Protein AF-A0A2D8BBE3-F1 (afdb_monomer_lite)

pLDDT: mean 73.75, std 26.6, range [26.69, 98.25]

Structure (mmCIF, N/CA/C/O backbone):
data_AF-A0A2D8BBE3-F1
#
_entry.id   AF-A0A2D8BBE3-F1
#
loop_
_atom_site.group_PDB
_atom_site.id
_atom_site.type_symbol
_atom_site.label_atom_id
_atom_site.label_alt_id
_atom_site.label_comp_id
_atom_site.label_asym_id
_atom_site.label_entity_id
_atom_site.label_seq_id
_atom_site.pdbx_PDB_ins_code
_atom_site.Cartn_x
_atom_site.Cartn_y
_atom_site.Cartn_z
_atom_site.occupancy
_atom_site.B_iso_or_equiv
_atom_site.auth_seq_id
_atom_site.auth_comp_id
_atom_site.auth_asym_id
_atom_site.auth_atom_id
_atom_site.pdbx_PDB_model_num
ATOM 1 N N . MET A 1 1 ? -58.164 -32.803 27.987 1.00 45.78 1 MET A N 1
ATOM 2 C CA . MET A 1 1 ? -57.291 -33.969 28.228 1.00 45.78 1 MET A CA 1
ATOM 3 C C . MET A 1 1 ? -55.860 -33.456 28.302 1.00 45.78 1 MET A C 1
ATOM 5 O O . MET A 1 1 ? -55.224 -33.278 27.277 1.00 45.78 1 MET A O 1
ATOM 9 N N . GLU A 1 2 ? -55.432 -33.091 29.510 1.00 41.88 2 GLU A N 1
ATOM 10 C CA . GLU A 1 2 ? -54.017 -33.016 29.936 1.00 41.88 2 GLU A CA 1
ATOM 11 C C . GLU A 1 2 ? -53.465 -34.449 30.164 1.00 41.88 2 GLU A C 1
ATOM 13 O O . GLU A 1 2 ? -54.299 -35.363 30.088 1.00 41.88 2 GLU A O 1
ATOM 18 N N . PRO A 1 3 ? -52.174 -34.716 30.522 1.00 60.91 3 PRO A N 1
ATOM 19 C CA . PRO A 1 3 ? -51.073 -33.818 30.973 1.00 60.91 3 PRO A CA 1
ATOM 20 C C . PRO A 1 3 ? -49.692 -34.066 30.289 1.00 60.91 3 PRO A C 1
ATOM 22 O O . PRO A 1 3 ? -49.513 -35.054 29.587 1.00 60.91 3 PRO A O 1
ATOM 25 N N . SER A 1 4 ? -48.740 -33.119 30.268 1.00 42.62 4 SER A N 1
ATOM 26 C CA . SER A 1 4 ? -47.704 -32.729 31.271 1.00 42.62 4 SER A CA 1
ATOM 27 C C . SER A 1 4 ? -46.523 -33.697 31.474 1.00 42.62 4 SER A C 1
ATOM 29 O O . SER A 1 4 ? -46.713 -34.843 31.852 1.00 42.62 4 SER A O 1
ATOM 31 N N . THR A 1 5 ? -45.291 -33.186 31.301 1.00 49.09 5 THR A N 1
ATOM 32 C CA . THR A 1 5 ? -44.088 -33.266 32.186 1.00 49.09 5 THR A CA 1
ATOM 33 C C . THR A 1 5 ? -42.927 -32.588 31.419 1.00 49.09 5 THR A C 1
ATOM 35 O O . THR A 1 5 ? -42.666 -32.939 30.280 1.00 49.09 5 THR A O 1
ATOM 38 N N . SER A 1 6 ? -42.305 -31.464 31.806 1.00 39.09 6 SER A N 1
ATOM 39 C CA . SER A 1 6 ? -41.619 -31.042 33.042 1.00 39.09 6 SER A CA 1
ATOM 40 C C . SER A 1 6 ? -40.512 -31.994 33.493 1.00 39.09 6 SER A C 1
ATOM 42 O O . SER A 1 6 ? -40.824 -33.072 33.981 1.00 39.09 6 SER A O 1
ATOM 44 N N . THR A 1 7 ? -39.241 -31.566 33.403 1.00 45.50 7 THR A N 1
ATOM 45 C CA . THR A 1 7 ? -38.226 -31.727 34.470 1.00 45.50 7 THR A CA 1
ATOM 46 C C . THR A 1 7 ? -37.026 -30.788 34.239 1.00 45.50 7 THR A C 1
ATOM 48 O O . THR A 1 7 ? -36.318 -30.871 33.240 1.00 45.50 7 THR A O 1
ATOM 51 N N . ARG A 1 8 ? -36.815 -29.897 35.217 1.00 41.25 8 ARG A N 1
ATOM 52 C CA . ARG A 1 8 ? -35.572 -29.183 35.572 1.00 41.25 8 ARG A CA 1
ATOM 53 C C . ARG A 1 8 ? -34.672 -30.107 36.407 1.00 41.25 8 ARG A C 1
ATOM 55 O O . ARG A 1 8 ? -35.210 -30.796 37.264 1.00 41.25 8 ARG A O 1
ATOM 62 N N . ALA A 1 9 ? -33.348 -29.975 36.299 1.00 36.56 9 ALA A N 1
ATOM 63 C CA . ALA A 1 9 ? -32.371 -30.108 37.404 1.00 36.56 9 ALA A CA 1
ATOM 64 C C . ALA A 1 9 ? -30.970 -29.750 36.857 1.00 36.56 9 ALA A C 1
ATOM 66 O O . ALA A 1 9 ? -30.555 -30.309 35.852 1.00 36.56 9 ALA A O 1
ATOM 67 N N . SER A 1 10 ? -30.307 -28.674 37.290 1.00 34.16 10 SER A N 1
ATOM 68 C CA . SER A 1 10 ? -29.585 -28.457 38.564 1.00 34.16 10 SER A CA 1
ATOM 69 C C . SER A 1 10 ? -28.088 -28.771 38.450 1.00 34.16 10 SER A C 1
ATOM 71 O O . SER A 1 10 ? -27.680 -29.907 38.240 1.00 34.16 10 SER A O 1
ATOM 73 N N . SER A 1 11 ? -27.277 -27.725 38.631 1.00 39.16 11 SER A N 1
ATOM 74 C CA . SER A 1 11 ? -25.830 -27.770 38.868 1.00 39.16 11 SER A CA 1
ATOM 75 C C . SER A 1 11 ? -25.461 -28.532 40.147 1.00 39.16 11 SER A C 1
ATOM 77 O O . SER A 1 11 ? -26.282 -28.643 41.060 1.00 39.16 11 SER A O 1
ATOM 79 N N . PRO A 1 12 ? -24.162 -28.831 40.308 1.00 50.66 12 PRO A N 1
ATOM 80 C CA . PRO A 1 12 ? -23.514 -28.499 41.571 1.00 50.66 12 PRO A CA 1
ATOM 81 C C . PRO A 1 12 ? -22.225 -27.682 41.392 1.00 50.66 12 PRO A C 1
ATOM 83 O O . PRO A 1 12 ? -21.380 -27.956 40.543 1.00 50.66 12 PRO A O 1
ATOM 86 N N . ARG A 1 13 ? -22.086 -26.672 42.260 1.00 40.47 13 ARG A N 1
ATOM 87 C CA . ARG A 1 13 ? -20.823 -26.034 42.650 1.00 40.47 13 ARG A CA 1
ATOM 88 C C . ARG A 1 13 ? -20.177 -26.865 43.758 1.00 40.47 13 ARG A C 1
ATOM 90 O O . ARG A 1 13 ? -20.844 -27.123 44.753 1.00 40.47 13 ARG A O 1
ATOM 97 N N . ILE A 1 14 ? -18.884 -27.148 43.643 1.00 40.28 14 ILE A N 1
ATOM 98 C CA . ILE A 1 14 ? -17.943 -27.477 44.733 1.00 40.28 14 ILE A CA 1
ATOM 99 C C . ILE A 1 14 ? -16.587 -26.943 44.213 1.00 40.28 14 ILE A C 1
ATOM 101 O O . ILE A 1 14 ? -16.236 -27.249 43.083 1.00 40.28 14 ILE A O 1
ATOM 105 N N . GLY A 1 15 ? -15.814 -26.041 44.824 1.00 33.91 15 GLY A N 1
ATOM 106 C CA . GLY A 1 15 ? -15.585 -25.739 46.233 1.00 33.91 15 GLY A CA 1
ATOM 107 C C . GLY A 1 15 ? -14.201 -26.277 46.633 1.00 33.91 15 GLY A C 1
ATOM 108 O O . GLY A 1 15 ? -14.061 -27.484 46.758 1.00 33.91 15 GLY A O 1
ATOM 109 N N . GLY A 1 16 ? -13.193 -25.413 46.842 1.00 30.97 16 GLY A N 1
ATOM 110 C CA . GLY A 1 16 ? -11.976 -25.789 47.591 1.00 30.97 16 GLY A CA 1
ATOM 111 C C . GLY A 1 16 ? -10.615 -25.340 47.033 1.00 30.97 16 GLY A C 1
ATOM 112 O O . GLY A 1 16 ? -9.938 -26.086 46.339 1.00 30.97 16 GLY A O 1
ATOM 113 N N . ARG A 1 17 ? -10.172 -24.141 47.431 1.00 36.34 17 ARG A N 1
ATOM 114 C CA . ARG A 1 17 ? -8.756 -23.810 47.747 1.00 36.34 17 ARG A CA 1
ATOM 115 C C . ARG A 1 17 ? -8.456 -24.346 49.176 1.00 36.34 17 ARG A C 1
ATOM 117 O O . ARG A 1 17 ? -9.451 -24.529 49.879 1.00 36.34 17 ARG A O 1
ATOM 124 N N . PRO A 1 18 ? -7.200 -24.516 49.685 1.00 46.41 18 PRO A N 1
ATOM 125 C CA . PRO A 1 18 ? -6.118 -23.516 49.583 1.00 46.41 18 PRO A CA 1
ATOM 126 C C . PRO A 1 18 ? -4.626 -23.982 49.672 1.00 46.41 18 PRO A C 1
ATOM 128 O O . PRO A 1 18 ? -4.309 -25.119 49.986 1.00 46.41 18 PRO A O 1
ATOM 131 N N . LEU A 1 19 ? -3.738 -22.993 49.449 1.00 36.50 19 LEU A N 1
ATOM 132 C CA . LEU A 1 19 ? -2.417 -22.702 50.061 1.00 36.50 19 LEU A CA 1
ATOM 133 C C . LEU A 1 19 ? -1.274 -23.745 50.091 1.00 36.50 19 LEU A C 1
ATOM 135 O O . LEU A 1 19 ? -1.335 -24.744 50.798 1.00 36.50 19 LEU A O 1
ATOM 139 N N . ARG A 1 20 ? -0.104 -23.326 49.573 1.00 32.78 20 ARG A N 1
ATOM 140 C CA . ARG A 1 20 ? 1.177 -23.467 50.295 1.00 32.78 20 ARG A CA 1
ATOM 141 C C . ARG A 1 20 ? 2.173 -22.349 49.951 1.00 32.78 20 ARG A C 1
ATOM 143 O O . ARG A 1 20 ? 2.481 -22.114 48.789 1.00 32.78 20 ARG A O 1
ATOM 150 N N . MET A 1 21 ? 2.634 -21.674 51.006 1.00 33.47 21 MET A N 1
ATOM 151 C CA . MET A 1 21 ? 3.839 -20.840 51.090 1.00 33.47 21 MET A CA 1
ATOM 152 C C . MET A 1 21 ? 5.084 -21.707 51.362 1.00 33.47 21 MET A C 1
ATOM 154 O O . MET A 1 21 ? 4.966 -22.787 51.940 1.00 33.47 21 MET A O 1
ATOM 158 N N . GLY A 1 22 ? 6.258 -21.148 51.056 1.00 30.19 22 GLY A N 1
ATOM 159 C CA . GLY A 1 22 ? 7.598 -21.521 51.546 1.00 30.19 22 GLY A CA 1
ATOM 160 C C . GLY A 1 22 ? 8.636 -21.052 50.514 1.00 30.19 22 GLY A C 1
ATOM 161 O O . GLY A 1 22 ? 8.606 -21.558 49.402 1.00 30.19 22 GLY A O 1
ATOM 162 N N . ALA A 1 23 ? 9.391 -19.955 50.657 1.00 31.62 23 ALA A N 1
ATOM 163 C CA . ALA A 1 23 ? 10.352 -19.518 51.686 1.00 31.62 23 ALA A CA 1
ATOM 164 C C . ALA A 1 23 ? 11.649 -20.358 51.740 1.00 31.62 23 ALA A C 1
ATOM 166 O O . ALA A 1 23 ? 11.587 -21.565 51.946 1.00 31.62 23 ALA A O 1
ATOM 167 N N . GLY A 1 24 ? 12.802 -19.674 51.633 1.00 27.00 24 GLY A N 1
ATOM 168 C CA . GLY A 1 24 ? 14.163 -20.170 51.921 1.00 27.00 24 GLY A CA 1
ATOM 169 C C . GLY A 1 24 ? 15.101 -20.091 50.704 1.00 27.00 24 GLY A C 1
ATOM 170 O O . GLY A 1 24 ? 14.914 -20.841 49.760 1.00 27.00 24 GLY A O 1
ATOM 171 N N . CYS A 1 25 ? 15.963 -19.078 50.555 1.00 26.94 25 CYS A N 1
ATOM 172 C CA . CYS A 1 25 ? 17.232 -18.785 51.258 1.00 26.94 25 CYS A CA 1
ATOM 173 C C . CYS A 1 25 ? 18.481 -19.459 50.643 1.00 26.94 25 CYS A C 1
ATOM 175 O O . CYS A 1 25 ? 18.645 -20.667 50.729 1.00 26.94 25 CYS A O 1
ATOM 177 N N . ALA A 1 26 ? 19.343 -18.595 50.085 1.00 31.45 26 ALA A N 1
ATOM 178 C CA . ALA A 1 26 ? 20.808 -18.486 50.202 1.00 31.45 26 ALA A CA 1
ATOM 179 C C . ALA A 1 26 ? 21.718 -19.733 50.252 1.00 31.45 26 ALA A C 1
ATOM 181 O O . ALA A 1 26 ? 21.593 -20.549 51.152 1.00 31.45 26 ALA A O 1
ATOM 182 N N . PHE A 1 27 ? 22.747 -19.732 49.389 1.00 29.08 27 PHE A N 1
ATOM 183 C CA . PHE A 1 27 ? 24.160 -20.137 49.597 1.00 29.08 27 PHE A CA 1
ATOM 184 C C . PHE A 1 27 ? 24.881 -19.890 48.244 1.00 29.08 27 PHE A C 1
ATOM 186 O O . PHE A 1 27 ? 24.293 -20.180 47.211 1.00 29.08 27 PHE A O 1
ATOM 193 N N . GLY A 1 28 ? 26.081 -19.330 48.071 1.00 27.66 28 GLY A N 1
ATOM 194 C CA . GLY A 1 28 ? 27.179 -18.961 48.958 1.00 27.66 28 GLY A CA 1
ATOM 195 C C . GLY A 1 28 ? 28.512 -19.352 48.288 1.00 27.66 28 GLY A C 1
ATOM 196 O O . GLY A 1 28 ? 28.738 -20.542 48.149 1.00 27.66 28 GLY A O 1
ATOM 197 N N . MET A 1 29 ? 29.352 -18.350 47.950 1.00 27.41 29 MET A N 1
ATOM 198 C CA . MET A 1 29 ? 30.844 -18.359 47.864 1.00 27.41 29 MET A CA 1
ATOM 199 C C . MET A 1 29 ? 31.497 -19.337 46.837 1.00 27.41 29 MET A C 1
ATOM 201 O O . MET A 1 29 ? 30.878 -20.303 46.433 1.00 27.41 29 MET A O 1
ATOM 205 N N . SER A 1 30 ? 32.724 -19.237 46.304 1.00 28.89 30 SER A N 1
ATOM 206 C CA . SER A 1 30 ? 33.928 -18.388 46.421 1.00 28.89 30 SER A CA 1
ATOM 207 C C . SER A 1 30 ? 34.989 -18.948 45.438 1.00 28.89 30 SER A C 1
ATOM 209 O O . SER A 1 30 ? 34.934 -20.135 45.127 1.00 28.89 30 SER A O 1
ATOM 211 N N . GLY A 1 31 ? 35.997 -18.144 45.057 1.00 28.09 31 GLY A N 1
ATOM 212 C CA . GLY A 1 31 ? 37.316 -18.604 44.562 1.00 28.09 31 GLY A CA 1
ATOM 213 C C . GLY A 1 31 ? 37.713 -18.015 43.195 1.00 28.09 31 GLY A C 1
ATOM 214 O O . GLY A 1 31 ? 37.166 -18.455 42.195 1.00 28.09 31 GLY A O 1
ATOM 215 N N . SER A 1 32 ? 38.474 -16.920 43.034 1.00 29.45 32 SER A N 1
ATOM 216 C CA . SER A 1 32 ? 39.877 -16.585 43.391 1.00 29.45 32 SER A CA 1
ATOM 217 C C . SER A 1 32 ? 40.952 -17.435 42.690 1.00 29.45 32 SER A C 1
ATOM 219 O O . SER A 1 32 ? 41.100 -18.608 43.023 1.00 29.45 32 SER A O 1
ATOM 221 N N . GLY A 1 33 ? 41.745 -16.809 41.805 1.00 27.66 33 GLY A N 1
ATOM 222 C CA . GLY A 1 33 ? 42.986 -17.366 41.246 1.00 27.66 33 GLY A CA 1
ATOM 223 C C . GLY A 1 33 ? 43.553 -16.606 40.030 1.00 27.66 33 GLY A C 1
ATOM 224 O O . GLY A 1 33 ? 43.427 -17.085 38.912 1.00 27.66 33 GLY A O 1
ATOM 225 N N . ASP A 1 34 ? 44.172 -15.446 40.265 1.00 32.50 34 ASP A N 1
ATOM 226 C CA . ASP A 1 34 ? 45.241 -14.824 39.440 1.00 32.50 34 ASP A CA 1
ATOM 227 C C . ASP A 1 34 ? 46.620 -15.386 39.902 1.00 32.50 34 ASP A C 1
ATOM 229 O O . ASP A 1 34 ? 46.637 -16.067 40.935 1.00 32.50 34 ASP A O 1
ATOM 233 N N . PRO A 1 35 ? 47.809 -14.994 39.375 1.00 57.16 35 PRO A N 1
ATOM 234 C CA . PRO A 1 35 ? 48.259 -14.590 38.024 1.00 57.16 35 PRO A CA 1
ATOM 235 C C . PRO A 1 35 ? 49.634 -15.231 37.630 1.00 57.16 35 PRO A C 1
ATOM 237 O O . PRO A 1 35 ? 50.265 -15.910 38.434 1.00 57.16 35 PRO A O 1
ATOM 240 N N . CYS A 1 36 ? 50.142 -14.974 36.414 1.00 26.69 36 CYS A N 1
ATOM 241 C CA . CYS A 1 36 ? 51.588 -14.886 36.082 1.00 26.69 36 CYS A CA 1
ATOM 242 C C . CYS A 1 36 ? 51.721 -14.338 34.642 1.00 26.69 36 CYS A C 1
ATOM 244 O O . CYS A 1 36 ? 51.165 -14.927 33.720 1.00 26.69 36 CYS A O 1
ATOM 246 N N . ASP A 1 37 ? 52.174 -13.092 34.444 1.00 29.27 37 ASP A N 1
ATOM 247 C CA . ASP A 1 37 ? 53.570 -12.696 34.132 1.00 29.27 37 ASP A CA 1
ATOM 248 C C . ASP A 1 37 ? 54.135 -13.395 32.873 1.00 29.27 37 ASP A C 1
ATOM 250 O O . ASP A 1 37 ? 54.063 -14.606 32.746 1.00 29.27 37 ASP A O 1
ATOM 254 N N . SER A 1 38 ? 54.786 -12.755 31.898 1.00 32.03 38 SER A N 1
ATOM 255 C CA . SER A 1 38 ? 55.484 -11.469 31.859 1.00 32.03 38 SER A CA 1
ATOM 256 C C . SER A 1 38 ? 56.026 -11.236 30.428 1.00 32.03 38 SER A C 1
ATOM 258 O O . SER A 1 38 ? 56.365 -12.201 29.755 1.00 32.03 38 SER A O 1
ATOM 260 N N . GLN A 1 39 ? 56.119 -9.954 30.026 1.00 29.66 39 GLN A N 1
ATOM 261 C CA . GLN A 1 39 ? 57.209 -9.301 29.252 1.00 29.66 39 GLN A CA 1
ATOM 262 C C . GLN A 1 39 ? 57.521 -9.828 27.814 1.00 29.66 39 GLN A C 1
ATOM 264 O O . GLN A 1 39 ? 57.547 -11.016 27.547 1.00 29.66 39 GLN A O 1
ATOM 269 N N . SER A 1 40 ? 57.736 -9.013 26.770 1.00 28.91 40 SER A N 1
ATOM 270 C CA . SER A 1 40 ? 58.629 -7.848 26.689 1.00 28.91 40 SER A CA 1
ATOM 271 C C . SER A 1 40 ? 58.325 -6.965 25.455 1.00 28.91 40 SER A C 1
ATOM 273 O O . SER A 1 40 ? 58.237 -7.449 24.329 1.00 28.91 40 SER A O 1
ATOM 275 N N . ARG A 1 41 ? 58.236 -5.646 25.675 1.00 33.34 41 ARG A N 1
ATOM 276 C CA . ARG A 1 41 ? 58.749 -4.563 24.790 1.00 33.34 41 ARG A CA 1
ATOM 277 C C . ARG A 1 41 ? 60.275 -4.427 25.051 1.00 33.34 41 ARG A C 1
ATOM 279 O O . ARG A 1 41 ? 60.697 -5.063 26.018 1.00 33.34 41 ARG A O 1
ATOM 286 N N . PRO A 1 42 ? 61.117 -3.621 24.352 1.00 47.03 42 PRO A N 1
ATOM 287 C CA . PRO A 1 42 ? 60.865 -2.289 23.755 1.00 47.03 42 PRO A CA 1
ATOM 288 C C . PRO A 1 42 ? 61.669 -2.075 22.431 1.00 47.03 42 PRO A C 1
ATOM 290 O O . PRO A 1 42 ? 62.044 -3.069 21.825 1.00 47.03 42 PRO A O 1
ATOM 293 N N . THR A 1 43 ? 61.915 -0.913 21.811 1.00 32.41 43 THR A N 1
ATOM 294 C CA . THR A 1 43 ? 62.126 0.490 22.235 1.00 32.41 43 THR A CA 1
ATOM 295 C C . THR A 1 43 ? 62.127 1.352 20.948 1.00 32.41 43 THR A C 1
ATOM 297 O O . THR A 1 43 ? 62.639 0.907 19.924 1.00 32.41 43 THR A O 1
ATOM 300 N N . ASP A 1 44 ? 61.460 2.514 20.949 1.00 31.84 44 ASP A N 1
ATOM 301 C CA . ASP A 1 44 ? 62.067 3.865 20.799 1.00 31.84 44 ASP A CA 1
ATOM 302 C C . ASP A 1 44 ? 62.016 4.410 19.350 1.00 31.84 44 ASP A C 1
ATOM 304 O O . ASP A 1 44 ? 62.113 3.652 18.399 1.00 31.84 44 ASP A O 1
ATOM 308 N N . ALA A 1 45 ? 61.841 5.703 19.059 1.00 33.34 45 ALA A N 1
ATOM 309 C CA . ALA A 1 45 ? 61.845 6.904 19.888 1.00 33.34 45 ALA A CA 1
ATOM 310 C C . ALA A 1 45 ? 61.352 8.128 19.072 1.00 33.34 45 ALA A C 1
ATOM 312 O O . ALA A 1 45 ? 61.586 8.192 17.870 1.00 33.34 45 ALA A O 1
ATOM 313 N N . GLN A 1 46 ? 60.843 9.135 19.807 1.00 32.91 46 GLN A N 1
ATOM 314 C CA . GLN A 1 46 ? 61.043 10.590 19.594 1.00 32.91 46 GLN A CA 1
ATOM 315 C C . GLN A 1 46 ? 60.246 11.307 18.466 1.00 32.91 46 GLN A C 1
ATOM 317 O O . GLN A 1 46 ? 60.086 10.783 17.379 1.00 32.91 46 GLN A O 1
ATOM 322 N N . SER A 1 47 ? 59.750 12.551 18.606 1.00 30.56 47 SER A N 1
ATOM 323 C CA . SER A 1 47 ? 59.856 13.565 19.672 1.00 30.56 47 SER A CA 1
ATOM 324 C C . SER A 1 47 ? 59.078 14.857 19.297 1.00 30.56 47 SER A C 1
ATOM 326 O O . SER A 1 47 ? 59.166 15.309 18.163 1.00 30.56 47 SER A O 1
ATOM 328 N N . LEU A 1 48 ? 58.371 15.417 20.296 1.00 32.84 48 LEU A N 1
ATOM 329 C CA . LEU A 1 48 ? 58.192 16.837 20.700 1.00 32.84 48 LEU A CA 1
ATOM 330 C C . LEU A 1 48 ? 57.630 17.936 19.761 1.00 32.84 48 LEU A C 1
ATOM 332 O O . LEU A 1 48 ? 58.233 18.282 18.754 1.00 32.84 48 LEU A O 1
ATOM 336 N N . ALA A 1 49 ? 56.578 18.633 20.241 1.00 29.05 49 ALA A N 1
ATOM 337 C CA . ALA A 1 49 ? 56.613 20.001 20.839 1.00 29.05 49 ALA A CA 1
ATOM 338 C C . ALA A 1 49 ? 55.167 20.566 20.997 1.00 29.05 49 ALA A C 1
ATOM 340 O O . ALA A 1 49 ? 54.442 20.669 20.016 1.00 29.05 49 ALA A O 1
ATOM 341 N N . SER A 1 50 ? 54.623 20.701 22.222 1.00 29.12 50 SER A N 1
ATOM 342 C CA . SER A 1 50 ? 54.539 21.911 23.096 1.00 29.12 50 SER A CA 1
ATOM 343 C C . SER A 1 50 ? 53.628 23.053 22.581 1.00 29.12 50 SER A C 1
ATOM 345 O O . SER A 1 50 ? 53.961 23.687 21.593 1.00 29.12 50 SER A O 1
ATOM 347 N N . SER A 1 51 ? 52.441 23.276 23.189 1.00 31.64 51 SER A N 1
ATOM 348 C CA . SER A 1 51 ? 52.128 24.280 24.261 1.00 31.64 51 SER A CA 1
ATOM 349 C C . SER A 1 51 ? 51.678 25.649 23.678 1.00 31.64 51 SER A C 1
ATOM 351 O O . SER A 1 51 ? 52.256 26.068 22.694 1.00 31.64 51 SER A O 1
ATOM 353 N N . VAL A 1 52 ? 50.718 26.467 24.159 1.00 31.20 52 VAL A N 1
ATOM 354 C CA . VAL A 1 52 ? 49.937 26.594 25.409 1.00 31.20 52 VAL A CA 1
ATOM 355 C C . VAL A 1 52 ? 48.921 27.776 25.255 1.00 31.20 52 VAL A C 1
ATOM 357 O O . VAL A 1 52 ? 49.237 28.754 24.589 1.00 31.20 52 VAL A O 1
ATOM 360 N N . LEU A 1 53 ? 47.760 27.679 25.934 1.00 29.75 53 LEU A N 1
ATOM 361 C CA . LEU A 1 53 ? 46.826 28.709 26.488 1.00 29.75 53 LEU A CA 1
ATOM 362 C C . LEU A 1 53 ? 45.958 29.687 25.644 1.00 29.75 53 LEU A C 1
ATOM 364 O O . LEU A 1 53 ? 46.461 30.539 24.926 1.00 29.75 53 LEU A O 1
ATOM 368 N N . LEU A 1 54 ? 44.645 29.650 25.971 1.00 32.19 54 LEU A N 1
ATOM 369 C CA . LEU A 1 54 ? 43.625 30.715 26.214 1.00 32.19 54 LEU A CA 1
ATOM 370 C C . LEU A 1 54 ? 42.281 30.263 25.595 1.00 32.19 54 LEU A C 1
ATOM 372 O O . LEU A 1 54 ? 42.191 30.021 24.403 1.00 32.19 54 LEU A O 1
ATOM 376 N N . GLY A 1 55 ? 41.210 29.991 26.344 1.00 28.28 55 GLY A N 1
ATOM 377 C CA . GLY A 1 55 ? 40.552 30.923 27.257 1.00 28.28 55 GLY A CA 1
ATOM 378 C C . GLY A 1 55 ? 39.490 31.723 26.492 1.00 28.28 55 GLY A C 1
ATOM 379 O O . GLY A 1 55 ? 39.754 32.850 26.098 1.00 28.28 55 GLY A O 1
ATOM 380 N N . GLY A 1 56 ? 38.306 31.143 26.254 1.00 29.52 56 GLY A N 1
ATOM 381 C CA . GLY A 1 56 ? 37.213 31.836 25.562 1.00 29.52 56 GLY A CA 1
ATOM 382 C C . GLY A 1 56 ? 35.942 30.999 25.417 1.00 29.52 56 GLY A C 1
ATOM 383 O O . GLY A 1 56 ? 35.727 30.356 24.394 1.00 29.52 56 GLY A O 1
ATOM 384 N N . MET A 1 57 ? 35.081 31.016 26.439 1.00 39.16 57 MET A N 1
ATOM 385 C CA . MET A 1 57 ? 33.681 30.597 26.312 1.00 39.16 57 MET A CA 1
ATOM 386 C C . MET A 1 57 ? 32.974 31.538 25.327 1.00 39.16 57 MET A C 1
ATOM 388 O O . MET A 1 57 ? 32.780 32.714 25.625 1.00 39.16 57 MET A O 1
ATOM 392 N N . ALA A 1 58 ? 32.573 31.019 24.166 1.00 36.00 58 ALA A N 1
ATOM 393 C CA . ALA A 1 58 ? 31.717 31.716 23.211 1.00 36.00 58 ALA A CA 1
ATOM 394 C C . ALA A 1 58 ? 30.335 31.033 23.158 1.00 36.00 58 ALA A C 1
ATOM 396 O O . ALA A 1 58 ? 30.261 29.804 23.078 1.00 36.00 58 ALA A O 1
ATOM 397 N N . PRO A 1 59 ? 29.224 31.788 23.217 1.00 37.53 59 PRO A N 1
ATOM 398 C CA . PRO A 1 59 ? 27.887 31.218 23.301 1.00 37.53 59 PRO A CA 1
ATOM 399 C C . PRO A 1 59 ? 27.469 30.546 21.986 1.00 37.53 59 PRO A C 1
ATOM 401 O O . PRO A 1 59 ? 27.505 31.144 20.910 1.00 37.53 59 PRO A O 1
ATOM 404 N N . SER A 1 60 ? 26.998 29.303 22.109 1.00 36.81 60 SER A N 1
ATOM 405 C CA . SER A 1 60 ? 26.343 28.516 21.062 1.00 36.81 60 SER A CA 1
ATOM 406 C C . SER A 1 60 ? 25.102 29.245 20.521 1.00 36.81 60 SER A C 1
ATOM 408 O O . SER A 1 60 ? 23.988 29.074 21.021 1.00 36.81 60 SER A O 1
ATOM 410 N N . ARG A 1 61 ? 25.270 30.032 19.455 1.00 38.44 61 ARG A N 1
ATOM 411 C CA . ARG A 1 61 ? 24.160 30.545 18.642 1.00 38.44 61 ARG A CA 1
ATOM 412 C C . ARG A 1 61 ? 23.689 29.444 17.691 1.00 38.44 61 ARG A C 1
ATOM 414 O O . ARG A 1 61 ? 24.195 29.323 16.577 1.00 38.44 61 ARG A O 1
ATOM 421 N N . ARG A 1 62 ? 22.687 28.661 18.107 1.00 37.59 62 ARG A N 1
ATOM 422 C CA . ARG A 1 62 ? 21.878 27.870 17.166 1.00 37.59 62 ARG A CA 1
ATOM 423 C C . ARG A 1 62 ? 21.150 28.850 16.247 1.00 37.59 62 ARG A C 1
ATOM 425 O O . ARG A 1 62 ? 20.180 29.480 16.661 1.00 37.59 62 ARG A O 1
ATOM 432 N N . ARG A 1 63 ? 21.612 28.996 15.003 1.00 34.06 63 ARG A N 1
ATOM 433 C CA . ARG A 1 63 ? 20.786 29.582 13.943 1.00 34.06 63 ARG A CA 1
ATOM 434 C C . ARG A 1 63 ? 19.688 28.573 13.631 1.00 34.06 63 ARG A C 1
ATOM 436 O O . ARG A 1 63 ? 19.924 27.596 12.928 1.00 34.06 63 ARG A O 1
ATOM 443 N N . VAL A 1 64 ? 18.500 28.793 14.185 1.00 35.62 64 VAL A N 1
ATOM 444 C CA . VAL A 1 64 ? 17.280 28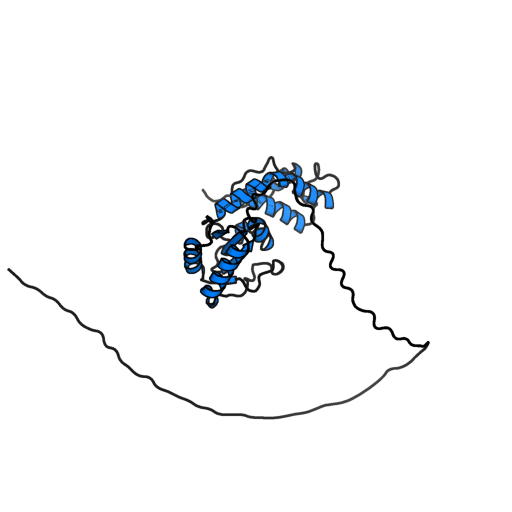.200 13.637 1.00 35.62 64 VAL A CA 1
ATOM 445 C C . VAL A 1 64 ? 17.088 28.861 12.280 1.00 35.62 64 VAL A C 1
ATOM 447 O O . VAL A 1 64 ? 16.751 30.040 12.200 1.00 35.62 64 VAL A O 1
ATOM 450 N N . ALA A 1 65 ? 17.373 28.128 11.207 1.00 28.61 65 ALA A N 1
ATOM 451 C CA . ALA A 1 65 ? 16.921 28.512 9.884 1.00 28.61 65 ALA A CA 1
ATOM 452 C C . ALA A 1 65 ? 15.393 28.367 9.875 1.00 28.61 65 ALA A C 1
ATOM 454 O O . ALA A 1 65 ? 14.857 27.298 9.591 1.00 28.61 65 ALA A O 1
ATOM 455 N N . VAL A 1 66 ? 14.689 29.435 10.254 1.00 33.66 66 VAL A N 1
ATOM 456 C CA . VAL A 1 66 ? 13.264 29.579 9.962 1.00 33.66 66 VAL A CA 1
ATOM 457 C C . VAL A 1 66 ? 13.174 29.705 8.449 1.00 33.66 66 VAL A C 1
ATOM 459 O O . VAL A 1 66 ? 13.498 30.743 7.873 1.00 33.66 66 VAL A O 1
ATOM 462 N N . ARG A 1 67 ? 12.814 28.606 7.787 1.00 30.81 67 ARG A N 1
ATOM 463 C CA . ARG A 1 67 ? 12.512 28.615 6.361 1.00 30.81 67 ARG A CA 1
ATOM 464 C C . ARG A 1 67 ? 11.192 29.364 6.206 1.00 30.81 67 ARG A C 1
ATOM 466 O O . ARG A 1 67 ? 10.129 28.812 6.466 1.00 30.81 67 ARG A O 1
ATOM 473 N N . MET A 1 68 ? 11.290 30.638 5.849 1.00 31.39 68 MET A N 1
ATOM 474 C CA . MET A 1 68 ? 10.154 31.480 5.496 1.00 31.39 68 MET A CA 1
ATOM 475 C C . MET A 1 68 ? 9.514 30.881 4.237 1.00 31.39 68 MET A C 1
ATOM 477 O O . MET A 1 68 ? 10.079 30.967 3.148 1.00 31.39 68 MET A O 1
ATOM 481 N N . GLN A 1 69 ? 8.401 30.164 4.402 1.00 37.00 69 GLN A N 1
ATOM 482 C CA . GLN A 1 69 ? 7.589 29.686 3.285 1.00 37.00 69 GLN A CA 1
ATOM 483 C C . GLN A 1 69 ? 6.770 30.867 2.765 1.00 37.00 69 GLN A C 1
ATOM 485 O O . GLN A 1 69 ? 6.038 31.500 3.523 1.00 37.00 69 GLN A O 1
ATOM 490 N N . ALA A 1 70 ? 6.930 31.185 1.482 1.00 34.34 70 ALA A N 1
ATOM 491 C CA . ALA A 1 70 ? 6.052 32.123 0.797 1.00 34.34 70 ALA A CA 1
ATOM 492 C C . ALA A 1 70 ? 4.641 31.507 0.678 1.00 34.34 70 ALA A C 1
ATOM 494 O O . ALA A 1 70 ? 4.545 30.310 0.393 1.00 34.34 70 ALA A O 1
ATOM 495 N N . PRO A 1 71 ? 3.560 32.280 0.889 1.00 37.78 71 PRO A N 1
ATOM 496 C CA . PRO A 1 71 ? 2.200 31.774 0.748 1.00 37.78 71 PRO A CA 1
ATOM 497 C C . PRO A 1 71 ? 1.868 31.487 -0.723 1.00 37.78 71 PRO A C 1
ATOM 499 O O . PRO A 1 71 ? 2.186 32.273 -1.617 1.00 37.78 71 PRO A O 1
ATOM 502 N N . CYS A 1 72 ? 1.238 30.338 -0.970 1.00 36.44 72 CYS A N 1
ATOM 503 C CA . CYS A 1 72 ? 0.722 29.952 -2.280 1.00 36.44 72 CYS A CA 1
ATOM 504 C C . CYS A 1 72 ? -0.522 30.796 -2.639 1.00 36.44 72 CYS A C 1
ATOM 506 O O . CYS A 1 72 ? -1.302 31.117 -1.746 1.00 36.44 72 CYS A O 1
ATOM 508 N N . PRO A 1 73 ? -0.749 31.136 -3.922 1.00 33.91 73 PRO A N 1
ATOM 509 C CA . PRO A 1 73 ? -1.790 32.080 -4.348 1.00 33.91 73 PRO A CA 1
ATOM 510 C C . PRO A 1 73 ? -3.177 31.444 -4.571 1.00 33.91 73 PRO A C 1
ATOM 512 O O . PRO A 1 73 ? -4.038 32.062 -5.194 1.00 33.91 73 PRO A O 1
ATOM 515 N N . PHE A 1 74 ? -3.407 30.215 -4.103 1.00 39.69 74 PHE A N 1
ATOM 516 C CA . PHE A 1 74 ? -4.690 29.527 -4.246 1.00 39.69 74 PHE A CA 1
ATOM 517 C C . PHE A 1 74 ? -5.438 29.625 -2.917 1.00 39.69 74 PHE A C 1
ATOM 519 O O . PHE A 1 74 ? -4.922 29.185 -1.893 1.00 39.69 74 PHE A O 1
ATOM 526 N N . GLY A 1 75 ? -6.586 30.304 -2.955 1.00 34.88 75 GLY A N 1
ATOM 527 C CA . GLY A 1 75 ? -7.341 30.768 -1.794 1.00 34.88 75 GLY A CA 1
ATOM 528 C C . GLY A 1 75 ? -7.741 29.690 -0.790 1.00 34.88 75 GLY A C 1
ATOM 529 O O . GLY A 1 75 ? -7.702 28.494 -1.067 1.00 34.88 75 GLY A O 1
ATOM 530 N N . ASP A 1 76 ? -8.119 30.179 0.388 1.00 42.22 76 ASP A N 1
ATOM 531 C CA . ASP A 1 76 ? -8.513 29.432 1.576 1.00 42.22 76 ASP A CA 1
ATOM 532 C C . ASP A 1 76 ? -9.612 28.393 1.303 1.00 42.22 76 ASP A C 1
ATOM 534 O O . ASP A 1 76 ? -10.801 28.668 1.420 1.00 42.22 76 ASP A O 1
ATOM 538 N N . ASP A 1 77 ? -9.192 27.169 1.008 1.00 40.72 77 ASP A N 1
ATOM 539 C CA . ASP A 1 77 ? -9.912 25.954 1.377 1.00 40.72 77 ASP A CA 1
ATOM 540 C C . ASP A 1 77 ? -8.863 25.008 1.974 1.00 40.72 77 ASP A C 1
ATOM 542 O O . ASP A 1 77 ? -8.377 24.065 1.346 1.00 40.72 77 ASP A O 1
ATOM 546 N N . VAL A 1 78 ? -8.402 25.337 3.188 1.00 43.91 78 VAL A N 1
ATOM 547 C CA . VAL A 1 78 ? -7.426 24.534 3.940 1.00 43.91 78 VAL A CA 1
ATOM 548 C C . VAL A 1 78 ? -8.118 23.258 4.421 1.00 43.91 78 VAL A C 1
ATOM 550 O O . VAL A 1 78 ? -8.364 23.066 5.611 1.00 43.91 78 VAL A O 1
ATOM 553 N N . ARG A 1 79 ? -8.435 22.347 3.497 1.00 47.25 79 ARG A N 1
ATOM 554 C CA . ARG A 1 79 ? -8.567 20.939 3.853 1.00 47.25 79 ARG A CA 1
ATOM 555 C C . ARG A 1 79 ? -7.178 20.504 4.288 1.00 47.25 79 ARG A C 1
ATOM 557 O O . ARG A 1 79 ? -6.264 20.391 3.471 1.00 47.25 79 ARG A O 1
ATOM 564 N N . MET A 1 80 ? -6.994 20.364 5.598 1.00 59.28 80 MET A N 1
ATOM 565 C CA . MET A 1 80 ? -5.802 19.738 6.157 1.00 59.28 80 MET A CA 1
ATOM 566 C C . MET A 1 80 ? -5.585 18.426 5.400 1.00 59.28 80 MET A C 1
ATOM 568 O O . MET A 1 80 ? -6.542 17.694 5.161 1.00 59.28 80 MET A O 1
ATOM 572 N N . ALA A 1 81 ? -4.357 18.177 4.937 1.00 80.38 81 ALA A N 1
ATOM 573 C CA . ALA A 1 81 ? -4.079 17.028 4.079 1.00 80.38 81 ALA A CA 1
ATOM 574 C C . ALA A 1 81 ? -4.652 15.747 4.704 1.00 80.38 81 ALA A C 1
ATOM 576 O O . ALA A 1 81 ? -4.353 15.459 5.866 1.00 80.38 81 ALA A O 1
ATOM 577 N N . THR A 1 82 ? -5.463 15.012 3.937 1.00 90.88 82 THR A N 1
ATOM 578 C CA . THR A 1 82 ? -6.074 13.750 4.361 1.00 90.88 82 THR A CA 1
ATOM 579 C C . THR A 1 82 ? -5.013 12.824 4.944 1.00 90.88 82 THR A C 1
ATOM 581 O O . THR A 1 82 ? -3.947 12.620 4.351 1.00 90.88 82 THR A O 1
ATOM 584 N N . VAL A 1 83 ? -5.295 12.264 6.118 1.00 96.56 83 VAL A N 1
ATOM 585 C CA . VAL A 1 83 ? -4.427 11.278 6.766 1.00 96.56 83 VAL A CA 1
ATOM 586 C C . VAL A 1 83 ? -5.213 9.993 6.945 1.00 96.56 83 VAL A C 1
ATOM 588 O O . VAL A 1 83 ? -6.409 10.011 7.203 1.00 96.56 83 VAL A O 1
ATOM 591 N N . TYR A 1 84 ? -4.525 8.871 6.800 1.00 97.69 84 TYR A N 1
ATOM 592 C CA . TYR A 1 84 ? -5.103 7.553 6.961 1.00 97.69 84 TYR A CA 1
ATOM 593 C C . TYR A 1 84 ? -4.495 6.869 8.174 1.00 97.69 84 TYR A C 1
ATOM 595 O O . TYR A 1 84 ? -3.271 6.861 8.330 1.00 97.69 84 TYR A O 1
ATOM 603 N N . VAL A 1 85 ? -5.330 6.231 8.988 1.00 97.62 85 VAL A N 1
ATOM 604 C CA . VAL A 1 85 ? -4.895 5.146 9.870 1.00 97.62 85 VAL A CA 1
ATOM 605 C C . VAL A 1 85 ? -4.974 3.855 9.066 1.00 97.62 85 VAL A C 1
ATOM 607 O O . VAL A 1 85 ? -6.042 3.484 8.585 1.00 97.62 85 VAL A O 1
ATOM 610 N N . TYR A 1 86 ? -3.838 3.190 8.879 1.00 97.25 86 TYR A N 1
ATOM 611 C CA . TYR A 1 86 ? -3.748 1.960 8.105 1.00 97.25 86 TYR A CA 1
ATOM 612 C C . TYR A 1 86 ? -3.601 0.742 9.003 1.00 97.25 86 TYR A C 1
ATOM 614 O O . TYR A 1 86 ? -2.869 0.755 10.000 1.00 97.25 86 TYR A O 1
ATOM 622 N N . ILE A 1 87 ? -4.260 -0.332 8.583 1.00 97.06 87 ILE A N 1
ATOM 623 C CA . ILE A 1 87 ? -4.132 -1.666 9.146 1.00 97.06 87 ILE A CA 1
ATOM 624 C C . ILE A 1 87 ? -3.813 -2.623 8.017 1.00 97.06 87 ILE A C 1
ATOM 626 O O . ILE A 1 87 ? -4.622 -2.820 7.112 1.00 97.06 87 ILE A O 1
ATOM 630 N N . LEU A 1 88 ? -2.629 -3.218 8.101 1.00 96.56 88 LEU A N 1
ATOM 631 C CA . LEU A 1 88 ? -2.089 -4.119 7.093 1.00 96.56 88 LEU A CA 1
ATOM 632 C C . LEU A 1 88 ? -1.842 -5.490 7.736 1.00 96.56 88 LEU A C 1
ATOM 634 O O . LEU A 1 88 ? -0.805 -5.678 8.383 1.00 96.56 88 LEU A O 1
ATOM 638 N N . PRO A 1 89 ? -2.802 -6.426 7.644 1.00 96.25 89 PRO A N 1
ATOM 639 C CA . PRO A 1 89 ? -2.598 -7.812 8.043 1.00 96.25 89 PRO A CA 1
ATOM 640 C C . PRO A 1 89 ? -1.558 -8.474 7.148 1.00 96.25 89 PRO A C 1
ATOM 642 O O . PRO A 1 89 ? -1.553 -8.245 5.943 1.00 96.25 89 PRO A O 1
ATOM 645 N N . VAL A 1 90 ? -0.683 -9.287 7.727 1.00 94.19 90 VAL A N 1
ATOM 646 C CA . VAL A 1 90 ? 0.286 -10.095 6.981 1.00 94.19 90 VAL A CA 1
ATOM 647 C C . VAL A 1 90 ? -0.450 -11.269 6.338 1.00 94.19 90 VAL A C 1
ATOM 649 O O . VAL A 1 90 ? -1.292 -11.902 6.978 1.00 94.19 90 VAL A O 1
ATOM 652 N N . HIS A 1 91 ? -0.160 -11.547 5.069 1.00 93.44 91 HIS A N 1
ATOM 653 C CA . HIS A 1 91 ? -0.826 -12.616 4.330 1.00 93.44 91 HIS A CA 1
ATOM 654 C C . HIS A 1 91 ? -0.564 -13.990 4.966 1.00 93.44 91 HIS A C 1
ATOM 656 O O . HIS A 1 91 ? 0.572 -14.333 5.286 1.00 93.44 91 HIS A O 1
ATOM 662 N N . GLY A 1 92 ? -1.624 -14.780 5.166 1.00 90.81 92 GLY A N 1
ATOM 663 C CA . GLY A 1 92 ? -1.539 -16.122 5.759 1.00 90.81 92 GLY A CA 1
ATOM 664 C C . GLY A 1 92 ? -1.163 -16.166 7.247 1.00 90.81 92 GLY A C 1
ATOM 665 O O . GLY A 1 92 ? -1.079 -17.249 7.824 1.00 90.81 92 GLY A O 1
ATOM 666 N N . GLU A 1 93 ? -0.972 -15.014 7.891 1.00 90.88 93 GLU A N 1
ATOM 667 C CA . GLU A 1 93 ? -0.562 -14.908 9.287 1.00 90.88 93 GLU A CA 1
ATOM 668 C C . GLU A 1 93 ? -1.597 -14.142 10.125 1.00 90.88 93 GLU A C 1
ATOM 670 O O . GLU A 1 93 ? -2.459 -13.413 9.634 1.00 90.88 93 GLU A O 1
ATOM 675 N N . ASP A 1 94 ? -1.498 -14.293 11.444 1.00 92.12 94 ASP A N 1
ATOM 676 C CA . ASP A 1 94 ? -2.326 -13.558 12.409 1.00 92.12 94 ASP A CA 1
ATOM 677 C C . ASP A 1 94 ? -1.669 -12.239 12.870 1.00 92.12 94 ASP A C 1
ATOM 679 O O . ASP A 1 94 ? -2.062 -11.638 13.871 1.00 92.12 94 ASP A O 1
ATOM 683 N N . TRP A 1 95 ? -0.627 -11.795 12.164 1.00 93.75 95 TRP A N 1
ATOM 684 C CA . TRP A 1 95 ? 0.055 -10.529 12.417 1.00 93.75 95 TRP A CA 1
ATOM 685 C C . TRP A 1 95 ? -0.576 -9.401 11.621 1.00 93.75 95 TRP A C 1
ATOM 687 O O . TRP A 1 95 ? -1.037 -9.586 10.500 1.00 93.75 95 TRP A O 1
ATOM 697 N N . LEU A 1 96 ? -0.538 -8.198 12.184 1.00 94.56 96 LEU A N 1
ATOM 698 C CA . LEU A 1 96 ? -0.884 -6.987 11.458 1.00 94.56 96 LEU A CA 1
ATOM 699 C C . LEU A 1 96 ? -0.028 -5.805 11.896 1.00 94.56 96 LEU A C 1
ATOM 701 O O . LEU A 1 96 ? 0.409 -5.715 13.050 1.00 94.56 96 LEU A O 1
ATOM 705 N N . LYS A 1 97 ? 0.183 -4.881 10.959 1.00 95.00 97 LYS A N 1
ATOM 706 C CA . LYS A 1 97 ? 0.776 -3.572 11.215 1.00 95.00 97 LYS A CA 1
ATOM 707 C C . LYS A 1 97 ? -0.333 -2.544 11.383 1.00 95.00 97 LYS A C 1
ATOM 709 O O . LYS A 1 97 ? -1.194 -2.424 10.518 1.00 95.00 97 LYS A O 1
ATOM 714 N N . LEU A 1 98 ? -0.258 -1.767 12.459 1.00 95.31 98 LEU A N 1
ATOM 715 C CA . LEU A 1 98 ? -1.070 -0.567 12.671 1.00 95.31 98 LEU A CA 1
ATOM 716 C C . LEU A 1 98 ? -0.187 0.676 12.520 1.00 95.31 98 LEU A C 1
ATOM 718 O O . LEU A 1 98 ? 0.949 0.677 12.993 1.00 95.31 98 LEU A O 1
ATOM 722 N N . GLY A 1 99 ? -0.679 1.737 11.893 1.00 94.69 99 GLY A N 1
ATOM 723 C CA . GLY A 1 99 ? 0.009 3.028 11.873 1.00 94.69 99 GLY A CA 1
ATOM 724 C C . GLY A 1 99 ? -0.802 4.107 11.172 1.00 94.69 99 GLY A C 1
ATOM 725 O O . GLY A 1 99 ? -1.973 3.904 10.870 1.00 94.69 99 GLY A O 1
ATOM 726 N N . MET A 1 100 ? -0.179 5.254 10.902 1.00 94.62 100 MET A N 1
ATOM 727 C CA . MET A 1 100 ? -0.803 6.341 10.142 1.00 94.62 100 MET A CA 1
ATOM 728 C C . MET A 1 100 ? 0.127 6.910 9.067 1.00 94.62 100 MET A C 1
ATOM 730 O O . MET A 1 100 ? 1.348 6.912 9.238 1.00 94.62 100 MET A O 1
ATOM 734 N N . SER A 1 101 ? -0.442 7.366 7.953 1.00 94.75 101 SER A N 1
ATOM 735 C CA . SER A 1 101 ? 0.277 7.984 6.831 1.00 94.75 101 SER A CA 1
ATOM 736 C C . SER A 1 101 ? -0.673 8.854 6.008 1.00 94.75 101 SER A C 1
ATOM 738 O O . SER A 1 101 ? -1.858 8.558 5.919 1.00 94.75 101 SER A O 1
ATOM 740 N N . ASN A 1 102 ? -0.161 9.903 5.370 1.00 94.75 102 ASN A N 1
ATOM 741 C CA . ASN A 1 102 ? -0.876 10.605 4.298 1.00 94.75 102 ASN A CA 1
ATOM 742 C C . ASN A 1 102 ? -0.782 9.863 2.950 1.00 94.75 102 ASN A C 1
ATOM 744 O O . ASN A 1 102 ? -1.569 10.125 2.050 1.00 94.75 102 ASN A O 1
ATOM 748 N N . ASP A 1 103 ? 0.160 8.925 2.823 1.00 94.56 103 ASP A N 1
ATOM 749 C CA . ASP A 1 103 ? 0.340 8.060 1.656 1.00 94.56 103 ASP A CA 1
ATOM 750 C C . ASP A 1 103 ? 0.497 6.592 2.111 1.00 94.56 103 ASP A C 1
ATOM 752 O O . ASP A 1 103 ? 1.614 6.127 2.386 1.00 94.56 103 ASP A O 1
ATOM 756 N N . PRO A 1 104 ? -0.621 5.861 2.298 1.00 96.12 104 PRO A N 1
ATOM 757 C CA . PRO A 1 104 ? -0.595 4.439 2.644 1.00 96.12 104 PRO A CA 1
ATOM 758 C C . PRO A 1 104 ? 0.105 3.553 1.610 1.00 96.12 104 PRO A C 1
ATOM 760 O O . PRO A 1 104 ? 0.763 2.590 1.999 1.00 96.12 104 PRO A O 1
ATOM 763 N N . LEU A 1 105 ? 0.009 3.879 0.316 1.00 95.81 105 LEU A N 1
ATOM 764 C CA . LEU A 1 105 ? 0.636 3.109 -0.762 1.00 95.81 105 LEU A CA 1
ATOM 765 C C . LEU A 1 105 ? 2.160 3.171 -0.662 1.00 95.81 105 LEU A C 1
ATOM 767 O O . LEU A 1 105 ? 2.827 2.135 -0.627 1.00 95.81 105 LEU A O 1
ATOM 771 N N . ARG A 1 106 ? 2.720 4.377 -0.538 1.00 93.00 106 ARG A N 1
ATOM 772 C CA . ARG A 1 106 ? 4.151 4.549 -0.279 1.00 93.00 106 ARG A CA 1
ATOM 773 C C . ARG A 1 106 ? 4.569 3.828 0.996 1.00 93.00 106 ARG A C 1
ATOM 775 O O . ARG A 1 106 ? 5.589 3.145 0.998 1.00 93.00 106 ARG A O 1
ATOM 782 N N . ARG A 1 107 ? 3.781 3.947 2.068 1.00 92.81 107 ARG A N 1
ATOM 783 C CA . ARG A 1 107 ? 4.127 3.324 3.348 1.00 92.81 107 ARG A CA 1
ATOM 784 C C . ARG A 1 107 ? 4.128 1.793 3.274 1.00 92.81 107 ARG A C 1
ATOM 786 O O . ARG A 1 107 ? 5.008 1.172 3.857 1.00 92.81 107 ARG A O 1
ATOM 793 N N . ALA A 1 108 ? 3.205 1.188 2.525 1.00 93.69 108 ALA A N 1
ATOM 794 C CA . ALA A 1 108 ? 3.198 -0.252 2.268 1.00 93.69 108 ALA A CA 1
ATOM 795 C C . ALA A 1 108 ? 4.463 -0.704 1.513 1.00 93.69 108 ALA A C 1
ATOM 797 O O . ALA A 1 108 ? 5.103 -1.671 1.927 1.00 93.69 108 ALA A O 1
ATOM 798 N N . ARG A 1 109 ? 4.876 0.048 0.482 1.00 91.94 109 ARG A N 1
ATOM 799 C CA . ARG A 1 109 ? 6.119 -0.203 -0.275 1.00 91.94 109 ARG A CA 1
ATOM 800 C C . ARG A 1 109 ? 7.384 -0.091 0.577 1.00 91.94 109 ARG A C 1
ATOM 802 O O . ARG A 1 109 ? 8.350 -0.805 0.335 1.00 91.94 109 ARG A O 1
ATOM 809 N N . GLU A 1 110 ? 7.386 0.794 1.574 1.00 89.31 110 GLU A N 1
ATOM 810 C CA . GLU A 1 110 ? 8.500 0.923 2.522 1.00 89.31 110 GLU A CA 1
ATOM 811 C C . GLU A 1 110 ? 8.651 -0.325 3.411 1.00 89.31 110 GLU A C 1
ATOM 813 O O . GLU A 1 110 ? 9.772 -0.649 3.793 1.00 89.31 110 GLU A O 1
ATOM 818 N N . PHE A 1 111 ? 7.564 -1.053 3.712 1.00 87.94 111 PHE A N 1
ATOM 819 C CA . PHE A 1 111 ? 7.637 -2.322 4.452 1.00 87.94 111 PHE A CA 1
ATOM 820 C C . PHE A 1 111 ? 8.111 -3.493 3.585 1.00 87.94 111 PHE A C 1
ATOM 822 O O . PHE A 1 111 ? 8.863 -4.345 4.060 1.00 87.94 111 PHE A O 1
ATOM 829 N N . SER A 1 112 ? 7.658 -3.554 2.332 1.00 89.88 112 SER A N 1
ATOM 830 C CA . SER A 1 112 ? 8.026 -4.596 1.373 1.00 89.88 112 SER A CA 1
ATOM 831 C C . SER A 1 112 ? 7.842 -4.093 -0.057 1.00 89.88 112 SER A C 1
ATOM 833 O O . SER A 1 112 ? 6.805 -3.514 -0.376 1.00 89.88 112 SER A O 1
ATOM 835 N N . SER A 1 113 ? 8.801 -4.365 -0.947 1.00 89.62 113 SER A N 1
ATOM 836 C CA . SER A 1 113 ? 8.633 -4.095 -2.382 1.00 89.62 113 SER A CA 1
ATOM 837 C C . SER A 1 113 ? 7.472 -4.903 -2.972 1.00 89.62 113 SER A C 1
ATOM 839 O O . SER A 1 113 ? 6.682 -4.368 -3.747 1.00 89.62 113 SER A O 1
ATOM 841 N N . ARG A 1 114 ? 7.287 -6.142 -2.496 1.00 93.56 114 ARG A N 1
ATOM 842 C CA . ARG A 1 114 ? 6.150 -7.023 -2.808 1.00 93.56 114 ARG A CA 1
ATOM 843 C C . ARG A 1 114 ? 5.023 -6.883 -1.783 1.00 93.56 114 ARG A C 1
ATOM 845 O O . ARG A 1 114 ? 4.517 -7.866 -1.248 1.00 93.56 114 ARG A O 1
ATOM 852 N N . TYR A 1 115 ? 4.646 -5.650 -1.440 1.00 94.56 115 TYR A N 1
ATOM 853 C CA . TYR A 1 115 ? 3.607 -5.381 -0.433 1.00 94.56 115 TYR A CA 1
ATOM 854 C C . TYR A 1 115 ? 2.256 -6.048 -0.750 1.00 94.56 115 TYR A C 1
ATOM 856 O O . TYR A 1 115 ? 1.523 -6.389 0.173 1.00 94.56 115 TY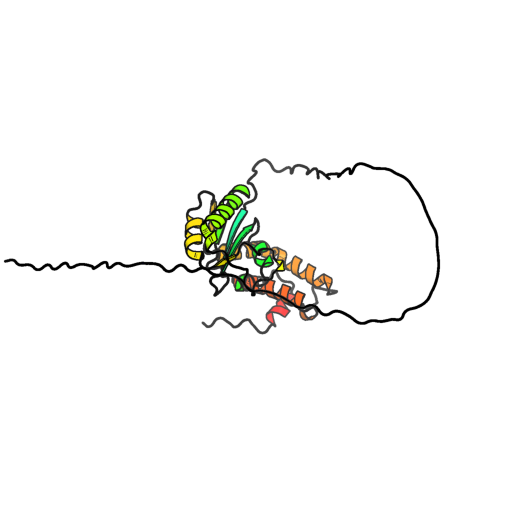R A O 1
ATOM 864 N N . TYR A 1 116 ? 1.948 -6.232 -2.037 1.00 95.06 116 TYR A N 1
ATOM 865 C CA . TYR A 1 116 ? 0.733 -6.875 -2.548 1.00 95.06 116 TYR A CA 1
ATOM 866 C C . TYR A 1 116 ? 0.693 -8.394 -2.308 1.00 95.06 116 TYR A C 1
ATOM 868 O O . TYR A 1 116 ? -0.378 -8.980 -2.396 1.00 95.06 116 TYR A O 1
ATOM 876 N N . GLU A 1 117 ? 1.831 -9.012 -1.978 1.00 94.38 117 GLU A N 1
ATOM 877 C CA . GLU A 1 117 ? 1.926 -10.404 -1.510 1.00 94.38 117 GLU A CA 1
ATOM 878 C C . GLU A 1 117 ? 2.151 -10.482 0.001 1.00 94.38 117 GLU A C 1
ATOM 880 O O . GLU A 1 117 ? 1.649 -11.381 0.667 1.00 94.38 117 GLU A O 1
ATOM 885 N N . ALA A 1 118 ? 2.921 -9.542 0.558 1.00 92.88 118 ALA A N 1
ATOM 886 C CA . ALA A 1 118 ? 3.257 -9.544 1.978 1.00 92.88 118 ALA A CA 1
ATOM 887 C C . ALA A 1 118 ? 2.038 -9.260 2.869 1.00 92.88 118 ALA A C 1
ATOM 889 O O . ALA A 1 118 ? 1.952 -9.780 3.983 1.00 92.88 118 ALA A O 1
ATOM 890 N N . PHE A 1 119 ? 1.108 -8.426 2.397 1.00 95.56 119 PHE A N 1
ATOM 891 C CA . PHE A 1 119 ? -0.089 -8.055 3.139 1.00 95.56 119 PHE A CA 1
ATOM 892 C C . PHE A 1 119 ? -1.357 -8.598 2.488 1.00 95.56 119 PHE A C 1
ATOM 894 O O . PHE A 1 119 ? -1.524 -8.566 1.273 1.00 95.56 119 PHE A O 1
ATOM 901 N N . ASP A 1 120 ? -2.292 -9.017 3.331 1.00 96.75 120 ASP A N 1
ATOM 902 C CA . ASP A 1 120 ? -3.643 -9.382 2.932 1.00 96.75 120 ASP A CA 1
ATOM 903 C C . ASP A 1 120 ? -4.467 -8.105 2.709 1.00 96.75 120 ASP A C 1
ATOM 905 O O . ASP A 1 120 ? -5.034 -7.523 3.641 1.00 96.75 120 ASP A O 1
ATOM 909 N N . LEU A 1 121 ? -4.487 -7.627 1.462 1.00 97.00 121 LEU A N 1
ATOM 910 C CA . LEU A 1 121 ? -5.184 -6.393 1.088 1.00 97.00 121 LEU A CA 1
ATOM 911 C C . LEU A 1 121 ? -6.714 -6.536 1.091 1.00 97.00 121 LEU A C 1
ATOM 913 O O . LEU A 1 121 ? -7.421 -5.528 1.189 1.00 97.00 121 LEU A O 1
ATOM 917 N N . ASP A 1 122 ? -7.219 -7.768 1.034 1.00 97.00 122 ASP A N 1
ATOM 918 C CA . ASP A 1 122 ? -8.642 -8.095 1.166 1.00 97.00 122 ASP A CA 1
ATOM 919 C C . ASP A 1 122 ? -9.102 -8.064 2.628 1.00 97.00 122 ASP A C 1
ATOM 921 O O . ASP A 1 122 ? -10.279 -7.870 2.932 1.00 97.00 122 ASP A O 1
ATOM 925 N N . ARG A 1 123 ? -8.164 -8.163 3.570 1.00 97.12 123 ARG A N 1
ATOM 926 C CA . ARG A 1 123 ? -8.412 -7.901 4.990 1.00 97.12 123 ARG A CA 1
ATOM 927 C C . ARG A 1 123 ? -7.919 -6.533 5.445 1.00 97.12 123 ARG A C 1
ATOM 929 O O . ARG A 1 123 ? -8.322 -6.087 6.521 1.00 97.12 123 ARG A O 1
ATOM 936 N N . ALA A 1 124 ? -7.092 -5.846 4.669 1.00 97.75 124 ALA A N 1
ATOM 937 C CA . ALA A 1 124 ? -6.585 -4.530 5.030 1.00 97.75 124 ALA A CA 1
ATOM 938 C C . ALA A 1 124 ? -7.706 -3.492 5.200 1.00 97.75 124 ALA A C 1
ATOM 940 O O . ALA A 1 124 ? -8.749 -3.548 4.543 1.00 97.75 124 ALA A O 1
ATOM 941 N N . VAL A 1 125 ? -7.463 -2.532 6.092 1.00 98.25 125 VAL A N 1
ATOM 942 C CA . VAL A 1 125 ? -8.379 -1.428 6.406 1.00 98.25 125 VAL A CA 1
ATOM 943 C C . VAL A 1 125 ? -7.610 -0.118 6.309 1.00 98.25 125 VAL A C 1
ATOM 945 O O . VAL A 1 125 ? -6.503 -0.010 6.842 1.00 98.25 125 VAL A O 1
ATOM 948 N N . LEU A 1 126 ? -8.208 0.890 5.679 1.00 98.25 126 LEU A N 1
ATOM 949 C CA . LEU A 1 126 ? -7.747 2.275 5.769 1.00 98.25 126 LEU A CA 1
ATOM 950 C C . LEU A 1 126 ? -8.877 3.137 6.320 1.00 98.25 126 LEU A C 1
ATOM 952 O O . LEU A 1 126 ? -9.960 3.174 5.742 1.00 98.25 126 LEU A O 1
ATOM 956 N N . VAL A 1 127 ? -8.623 3.834 7.422 1.00 98.06 127 VAL A N 1
ATOM 957 C CA . VAL A 1 127 ? -9.552 4.816 7.988 1.00 98.06 127 VAL A CA 1
ATOM 958 C C . VAL A 1 127 ? -9.066 6.201 7.607 1.00 98.06 127 VAL A C 1
ATOM 960 O O . VAL A 1 127 ? -7.990 6.614 8.031 1.00 98.06 127 VAL A O 1
ATOM 963 N N . GLU A 1 128 ? -9.840 6.886 6.783 1.00 97.56 128 GLU A N 1
ATOM 964 C CA . GLU A 1 128 ? -9.592 8.251 6.338 1.00 97.56 128 GLU A CA 1
ATOM 965 C C . GLU A 1 128 ? -10.027 9.246 7.419 1.00 97.56 128 GLU A C 1
ATOM 967 O O . GLU A 1 128 ? -11.071 9.058 8.043 1.00 97.56 128 GLU A O 1
ATOM 972 N N . THR A 1 129 ? -9.227 10.285 7.664 1.00 96.56 129 THR A N 1
ATOM 973 C CA . THR A 1 129 ? -9.530 11.350 8.629 1.00 96.56 129 THR A CA 1
ATOM 974 C C . THR A 1 129 ? -9.224 12.729 8.041 1.00 96.56 129 THR A C 1
ATOM 976 O O . THR A 1 129 ? -8.339 12.877 7.190 1.00 96.56 129 THR A O 1
ATOM 979 N N . ASP A 1 130 ? -9.884 13.765 8.566 1.00 91.06 130 ASP A N 1
ATOM 980 C CA . ASP A 1 130 ? -9.750 15.169 8.127 1.00 91.06 130 ASP A CA 1
ATOM 981 C C . ASP A 1 130 ? -8.424 15.830 8.542 1.00 91.06 130 ASP A C 1
ATOM 983 O O . ASP A 1 130 ? -8.233 17.039 8.420 1.00 91.06 130 ASP A O 1
ATOM 987 N N . GLY A 1 131 ? -7.466 15.045 9.033 1.00 91.88 131 GLY A N 1
ATOM 988 C CA . GLY A 1 131 ? -6.136 15.533 9.342 1.00 91.88 131 GLY A CA 1
ATOM 989 C C . GLY A 1 131 ? -5.377 14.677 10.341 1.00 91.88 131 GLY A C 1
ATOM 990 O O . GLY A 1 131 ? -5.855 13.689 10.902 1.00 91.88 131 GLY A O 1
ATOM 991 N N . ARG A 1 132 ? -4.136 15.102 10.589 1.00 94.06 132 ARG A N 1
ATOM 992 C CA . ARG A 1 132 ? -3.174 14.361 11.412 1.00 94.06 132 ARG A CA 1
ATOM 993 C C . ARG A 1 132 ? -3.582 14.236 12.879 1.00 94.06 132 ARG A C 1
ATOM 995 O O . ARG A 1 132 ? -3.206 13.256 13.515 1.00 94.06 132 ARG A O 1
ATOM 1002 N N . ALA A 1 133 ? -4.281 15.228 13.431 1.00 93.69 133 ALA A N 1
ATOM 1003 C CA . ALA A 1 133 ? -4.702 15.204 14.831 1.00 93.69 133 ALA A CA 1
ATOM 1004 C C . ALA A 1 133 ? -5.703 14.069 15.089 1.00 93.69 133 ALA A C 1
ATOM 1006 O O . ALA A 1 133 ? -5.516 13.301 16.033 1.00 93.69 133 ALA A O 1
ATOM 1007 N N . ASP A 1 134 ? -6.682 13.923 14.199 1.00 95.06 134 ASP A N 1
ATOM 1008 C CA . ASP A 1 134 ? -7.715 12.891 14.265 1.00 95.06 134 ASP A CA 1
ATOM 1009 C C . ASP A 1 134 ? -7.135 11.498 14.020 1.00 95.06 134 ASP A C 1
ATOM 1011 O O . ASP A 1 134 ? -7.329 10.599 14.839 1.00 95.06 134 ASP A O 1
ATOM 1015 N N . ALA A 1 135 ? -6.297 11.340 12.988 1.00 95.88 135 ALA A N 1
ATOM 1016 C CA . ALA A 1 135 ? -5.583 10.085 12.746 1.00 95.88 135 ALA A CA 1
ATOM 1017 C C . ALA A 1 135 ? -4.725 9.666 13.950 1.00 95.88 135 ALA A C 1
ATOM 1019 O O . ALA A 1 135 ? -4.744 8.506 14.357 1.00 95.88 135 ALA A O 1
ATOM 1020 N N . ALA A 1 136 ? -3.995 10.605 14.562 1.00 94.69 136 ALA A N 1
ATOM 1021 C CA . ALA A 1 136 ? -3.180 10.323 15.742 1.00 94.69 136 ALA A CA 1
ATOM 1022 C C . ALA A 1 136 ? -4.032 10.020 16.986 1.00 94.69 136 ALA A C 1
ATOM 1024 O O . ALA A 1 136 ? -3.614 9.248 17.851 1.00 94.69 136 ALA A O 1
ATOM 1025 N N . ALA A 1 137 ? -5.214 10.630 17.117 1.00 94.94 137 ALA A N 1
ATOM 1026 C CA . ALA A 1 137 ? -6.142 10.323 18.197 1.00 94.94 137 ALA A CA 1
ATOM 1027 C C . ALA A 1 137 ? -6.668 8.888 18.072 1.00 94.94 137 ALA A C 1
ATOM 1029 O O . ALA A 1 137 ? -6.560 8.137 19.048 1.00 94.94 137 ALA A O 1
ATOM 1030 N N . LEU A 1 138 ? -7.118 8.507 16.874 1.00 95.69 138 LEU A N 1
ATOM 1031 C CA . LEU A 1 138 ? -7.590 7.165 16.547 1.00 95.69 138 LEU A CA 1
ATOM 1032 C C . LEU A 1 138 ? -6.485 6.111 16.705 1.00 95.69 138 LEU A C 1
ATOM 1034 O O . LEU A 1 138 ? -6.661 5.127 17.419 1.00 95.69 138 LEU A O 1
ATOM 1038 N N . GLU A 1 139 ? -5.309 6.326 16.111 1.00 95.56 139 GLU A N 1
ATOM 1039 C CA . GLU A 1 139 ? -4.171 5.400 16.206 1.00 95.56 139 GLU A CA 1
ATOM 1040 C C . GLU A 1 139 ? -3.756 5.167 17.666 1.00 95.56 139 GLU A C 1
ATOM 1042 O O . GLU A 1 139 ? -3.575 4.026 18.106 1.00 95.56 139 GLU A O 1
ATOM 1047 N N . ARG A 1 140 ? -3.694 6.234 18.469 1.00 94.12 140 ARG A N 1
ATOM 1048 C CA . ARG A 1 140 ? -3.407 6.144 19.904 1.00 94.12 140 ARG A CA 1
ATOM 1049 C C . ARG A 1 140 ? -4.502 5.411 20.675 1.00 94.12 140 ARG A C 1
ATOM 1051 O O . ARG A 1 140 ? -4.181 4.673 21.607 1.00 94.12 140 ARG A O 1
ATOM 1058 N N . GLU A 1 141 ? -5.770 5.625 20.343 1.00 94.44 141 GLU A N 1
ATOM 1059 C CA . GLU A 1 141 ? -6.889 4.905 20.951 1.00 94.44 141 GLU A CA 1
ATOM 1060 C C . GLU A 1 141 ? -6.805 3.404 20.673 1.00 94.44 141 GLU A C 1
ATOM 1062 O O . GLU A 1 141 ? -6.743 2.617 21.623 1.00 94.44 141 GLU A O 1
ATOM 1067 N N . LEU A 1 142 ? -6.665 3.016 19.404 1.00 94.31 142 LEU A N 1
ATOM 1068 C CA . LEU A 1 142 ? -6.495 1.623 18.990 1.00 94.31 142 LEU A CA 1
ATOM 1069 C C . LEU A 1 142 ? -5.302 0.974 19.705 1.00 94.31 142 LEU A C 1
ATOM 1071 O O . LEU A 1 142 ? -5.420 -0.112 20.274 1.00 94.31 142 LEU A O 1
ATOM 1075 N N . ARG A 1 143 ? -4.157 1.665 19.784 1.00 92.12 143 ARG A N 1
ATOM 1076 C CA . ARG A 1 143 ? -2.956 1.159 20.478 1.00 92.12 143 ARG A CA 1
ATOM 1077 C C . ARG A 1 143 ? -3.119 0.993 21.982 1.00 92.12 143 ARG A C 1
ATOM 1079 O O . ARG A 1 143 ? -2.397 0.178 22.570 1.00 92.12 143 ARG A O 1
ATOM 1086 N N . ARG A 1 144 ? -3.975 1.792 22.624 1.00 92.56 144 ARG A N 1
ATOM 1087 C CA . ARG A 1 144 ? -4.292 1.645 24.052 1.00 92.56 144 ARG A CA 1
ATOM 1088 C C . ARG A 1 144 ? -5.221 0.458 24.270 1.00 92.56 144 ARG A C 1
ATOM 1090 O O . ARG A 1 144 ? -4.910 -0.377 25.118 1.00 92.56 144 ARG A O 1
ATOM 1097 N N . ASN A 1 145 ? -6.287 0.361 23.480 1.00 92.00 145 ASN A N 1
ATOM 1098 C CA . ASN A 1 145 ? -7.312 -0.674 23.619 1.00 92.00 145 ASN A CA 1
ATOM 1099 C C . ASN A 1 145 ? -6.759 -2.066 23.274 1.00 92.00 145 ASN A C 1
ATOM 1101 O O . ASN A 1 145 ? -7.049 -3.042 23.958 1.00 92.00 145 ASN A O 1
ATOM 1105 N N . LEU A 1 146 ? -5.863 -2.148 22.287 1.00 91.75 146 LEU A N 1
ATOM 1106 C CA . LEU A 1 146 ? -5.287 -3.404 21.799 1.00 91.75 146 LEU A CA 1
ATOM 1107 C C . LEU A 1 146 ? -3.906 -3.709 22.394 1.00 91.75 146 LEU A C 1
ATOM 1109 O O . LEU A 1 146 ? -3.152 -4.518 21.855 1.00 91.75 146 LEU A O 1
ATOM 1113 N N . ARG A 1 147 ? -3.537 -3.086 23.522 1.00 91.75 147 ARG A N 1
ATOM 1114 C CA . ARG A 1 147 ? -2.206 -3.263 24.131 1.00 91.75 147 ARG A CA 1
ATOM 1115 C C . ARG A 1 147 ? -1.882 -4.727 24.443 1.00 91.75 147 ARG A C 1
ATOM 1117 O O . ARG A 1 147 ? -0.722 -5.114 24.334 1.00 91.75 147 ARG A O 1
ATOM 1124 N N . VAL A 1 148 ? -2.888 -5.521 24.815 1.00 92.50 148 VAL A N 1
ATOM 1125 C CA . VAL A 1 148 ? -2.739 -6.957 25.120 1.00 92.50 148 VAL A CA 1
ATOM 1126 C C . VAL A 1 148 ? -2.342 -7.794 23.901 1.00 92.50 148 VAL A C 1
ATOM 1128 O O . VAL A 1 148 ? -1.804 -8.880 24.070 1.00 92.50 148 VAL A O 1
ATOM 1131 N N . HIS A 1 149 ? -2.546 -7.270 22.691 1.00 93.94 149 HIS A N 1
ATOM 1132 C CA . HIS A 1 149 ? -2.213 -7.936 21.435 1.00 93.94 149 HIS A CA 1
ATOM 1133 C C . HIS A 1 149 ? -0.833 -7.563 20.888 1.00 93.94 149 HIS A C 1
ATOM 1135 O O . HIS A 1 149 ? -0.466 -8.034 19.814 1.00 93.94 149 HIS A O 1
ATOM 1141 N N . ARG A 1 150 ? -0.070 -6.695 21.569 1.00 92.31 150 ARG A N 1
ATOM 1142 C CA . ARG A 1 150 ? 1.254 -6.275 21.089 1.00 92.31 150 ARG A CA 1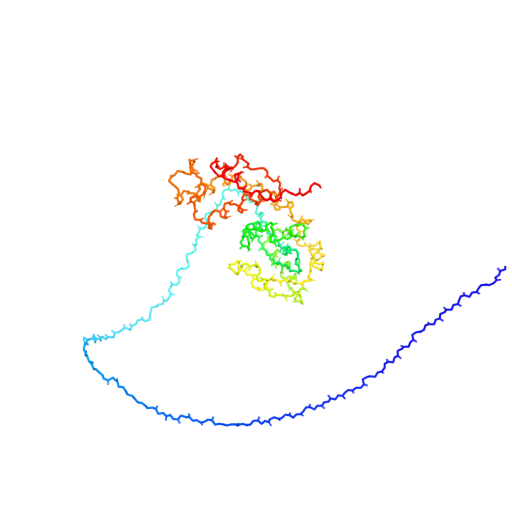
ATOM 1143 C C . ARG A 1 150 ? 2.174 -7.473 20.903 1.00 92.31 150 ARG A C 1
ATOM 1145 O O . ARG A 1 150 ? 2.357 -8.272 21.817 1.00 92.31 150 ARG A O 1
ATOM 1152 N N . ALA A 1 151 ? 2.784 -7.538 19.730 1.00 90.88 151 ALA A N 1
ATOM 1153 C CA . ALA A 1 151 ? 3.686 -8.599 19.325 1.00 90.88 151 ALA A CA 1
ATOM 1154 C C . ALA A 1 151 ? 4.999 -8.002 18.793 1.00 90.88 151 ALA A C 1
ATOM 1156 O O . ALA A 1 151 ? 5.022 -6.841 18.371 1.00 90.88 151 ALA A O 1
ATOM 1157 N N . PRO A 1 152 ? 6.105 -8.765 18.810 1.00 87.00 152 PRO A N 1
ATOM 1158 C CA . PRO A 1 152 ? 7.285 -8.396 18.044 1.00 87.00 152 PRO A CA 1
ATOM 1159 C C . PRO A 1 152 ? 6.977 -8.427 16.541 1.00 87.00 152 PRO A C 1
ATOM 1161 O O . PRO A 1 152 ? 6.058 -9.114 16.084 1.00 87.00 152 PRO A O 1
ATOM 1164 N N . MET A 1 153 ? 7.781 -7.688 15.781 1.00 84.00 153 MET A N 1
ATOM 1165 C CA . MET A 1 153 ? 7.749 -7.700 14.320 1.00 84.00 153 MET A CA 1
ATOM 1166 C C . MET A 1 153 ? 8.013 -9.115 13.775 1.00 84.00 153 MET A C 1
ATOM 1168 O O . MET A 1 153 ? 8.916 -9.783 14.288 1.00 84.00 153 MET A O 1
ATOM 1172 N N . PRO A 1 154 ? 7.271 -9.570 12.747 1.00 81.25 154 PRO A N 1
ATOM 1173 C CA . PRO A 1 154 ? 7.580 -10.813 12.045 1.00 81.25 154 PRO A CA 1
ATOM 1174 C C . PRO A 1 154 ? 8.991 -10.794 11.451 1.00 81.25 154 PRO A C 1
ATOM 1176 O O . PRO A 1 154 ? 9.438 -9.766 10.945 1.00 81.25 154 PRO A O 1
ATOM 1179 N N . LEU A 1 155 ? 9.671 -11.944 11.448 1.00 80.44 155 LEU A N 1
ATOM 1180 C CA . LEU A 1 155 ? 10.996 -12.087 10.823 1.00 80.44 155 LEU A CA 1
ATOM 1181 C C . LEU A 1 155 ? 10.957 -11.924 9.294 1.00 80.44 155 LEU A C 1
ATOM 1183 O O . LEU A 1 155 ? 11.987 -11.673 8.677 1.00 80.44 155 LEU A O 1
ATOM 1187 N N . THR A 1 156 ? 9.775 -12.070 8.694 1.00 72.88 156 THR A N 1
ATOM 1188 C CA . THR A 1 156 ? 9.514 -11.931 7.256 1.00 72.88 156 THR A CA 1
ATOM 1189 C C . THR A 1 156 ? 9.480 -10.474 6.786 1.00 72.88 156 THR A C 1
ATOM 1191 O O . THR A 1 156 ? 9.589 -10.222 5.588 1.00 72.88 156 THR A O 1
ATOM 1194 N N . ILE A 1 157 ? 9.370 -9.501 7.701 1.00 74.81 157 ILE A N 1
ATOM 1195 C CA . ILE A 1 157 ? 9.288 -8.073 7.370 1.00 74.81 157 ILE A CA 1
ATOM 1196 C C . ILE A 1 157 ? 10.637 -7.391 7.606 1.00 74.81 157 ILE A C 1
ATOM 1198 O O . ILE A 1 157 ? 11.273 -7.568 8.647 1.00 74.81 157 ILE A O 1
ATOM 1202 N N . ARG A 1 158 ? 11.072 -6.571 6.640 1.00 68.00 158 ARG A N 1
ATOM 1203 C CA . ARG A 1 158 ? 12.357 -5.863 6.709 1.00 68.00 158 ARG A CA 1
ATOM 1204 C C . ARG A 1 158 ? 12.386 -4.865 7.867 1.00 68.00 158 ARG A C 1
ATOM 1206 O O . ARG A 1 158 ? 11.477 -4.056 8.051 1.00 68.00 158 ARG A O 1
ATOM 1213 N N . SER A 1 159 ? 13.480 -4.896 8.625 1.00 58.25 159 SER A N 1
ATOM 1214 C CA . SER A 1 159 ? 13.698 -4.046 9.798 1.00 58.25 159 SER A CA 1
ATOM 1215 C C . SER A 1 159 ? 13.866 -2.564 9.453 1.00 58.25 159 SER A C 1
ATOM 1217 O O . SER A 1 159 ? 13.530 -1.709 10.275 1.00 58.25 159 SER A O 1
ATOM 1219 N N . GLU A 1 160 ? 14.374 -2.232 8.260 1.00 61.69 160 GLU A N 1
ATOM 1220 C CA . GLU A 1 160 ? 14.716 -0.846 7.907 1.00 61.69 160 GLU A CA 1
ATOM 1221 C C . GLU A 1 160 ? 13.494 0.077 7.746 1.00 61.69 160 GLU A C 1
ATOM 1223 O O . GLU A 1 160 ? 13.635 1.297 7.779 1.00 61.69 160 GLU A O 1
ATOM 1228 N N . ALA A 1 161 ? 12.283 -0.477 7.637 1.00 56.78 161 ALA A N 1
ATOM 1229 C CA . ALA A 1 161 ? 11.057 0.281 7.383 1.00 56.78 161 ALA A CA 1
ATOM 1230 C C . ALA A 1 161 ? 10.570 1.137 8.573 1.00 56.78 161 ALA A C 1
ATOM 1232 O O . ALA A 1 161 ? 9.644 1.943 8.424 1.00 56.78 161 ALA A O 1
ATOM 1233 N N . GLY A 1 162 ? 11.167 0.970 9.760 1.00 53.81 162 GLY A N 1
ATOM 1234 C CA . GLY A 1 162 ? 10.720 1.592 11.004 1.00 53.81 162 GLY A CA 1
ATOM 1235 C C . GLY A 1 162 ? 9.352 1.056 11.445 1.00 53.81 162 GLY A C 1
ATOM 1236 O O . GLY A 1 162 ? 8.350 1.174 10.744 1.00 53.81 162 GLY A O 1
ATOM 1237 N N . GLY A 1 163 ? 9.270 0.451 12.629 1.00 58.28 163 GLY A N 1
ATOM 1238 C CA . GLY A 1 163 ? 7.989 -0.108 13.082 1.00 58.28 163 GLY A CA 1
ATOM 1239 C C . GLY A 1 163 ? 8.054 -1.125 14.207 1.00 58.28 163 GLY A C 1
ATOM 1240 O O . GLY A 1 163 ? 7.108 -1.886 14.370 1.00 58.28 163 GLY A O 1
ATOM 1241 N N . HIS A 1 164 ? 9.131 -1.158 14.995 1.00 59.09 164 HIS A N 1
ATOM 1242 C CA . HIS A 1 164 ? 9.357 -2.216 15.986 1.00 59.09 164 HIS A CA 1
ATOM 1243 C C . HIS A 1 164 ? 8.270 -2.333 17.071 1.00 59.09 164 HIS A C 1
ATOM 1245 O O . HIS A 1 164 ? 8.201 -3.355 17.742 1.00 59.09 164 HIS A O 1
ATOM 1251 N N . THR A 1 165 ? 7.426 -1.312 17.271 1.00 63.34 165 THR A N 1
ATOM 1252 C CA . THR A 1 165 ? 6.525 -1.213 18.439 1.00 63.34 165 THR A CA 1
ATOM 1253 C C . THR A 1 165 ? 5.031 -1.220 18.105 1.00 63.34 165 THR A C 1
ATOM 1255 O O . THR A 1 165 ? 4.197 -0.946 18.973 1.00 63.34 165 THR A O 1
ATOM 1258 N N . GLU A 1 166 ? 4.677 -1.519 16.858 1.00 85.38 166 GLU A N 1
ATOM 1259 C CA . GLU A 1 166 ? 3.317 -1.334 16.330 1.00 85.38 166 GLU A CA 1
ATOM 1260 C C . GLU A 1 166 ? 2.825 -2.549 15.534 1.00 85.38 166 GLU A C 1
ATOM 1262 O O . GLU A 1 166 ? 2.064 -2.417 14.572 1.00 85.38 166 GLU A O 1
ATOM 1267 N N . TRP A 1 167 ? 3.277 -3.729 15.950 1.00 92.81 167 TRP A N 1
ATOM 1268 C CA . TRP A 1 167 ? 2.773 -5.012 15.482 1.00 92.81 167 TRP A CA 1
ATOM 1269 C C . TRP A 1 167 ? 1.806 -5.585 16.507 1.00 92.81 167 TRP A C 1
ATOM 1271 O O . TRP A 1 167 ? 2.053 -5.532 17.718 1.00 92.81 167 TRP A O 1
ATOM 1281 N N . LEU A 1 168 ? 0.692 -6.114 16.015 1.00 93.88 168 LEU A N 1
ATOM 1282 C CA . LEU A 1 168 ? -0.322 -6.776 16.822 1.00 93.88 168 LEU A CA 1
ATOM 1283 C C . LEU A 1 168 ? -0.528 -8.199 16.298 1.00 93.88 168 LEU A C 1
ATOM 1285 O O . LEU A 1 168 ? -0.399 -8.431 15.096 1.00 93.88 168 LEU A O 1
ATOM 1289 N N . ARG A 1 169 ? -0.873 -9.129 17.191 1.00 94.75 169 ARG A N 1
ATOM 1290 C CA . ARG A 1 169 ? -1.261 -10.503 16.850 1.00 94.75 169 ARG A CA 1
ATOM 1291 C C . ARG A 1 169 ? -2.633 -10.839 17.431 1.00 94.75 169 ARG A C 1
ATOM 1293 O O . ARG A 1 169 ? -2.900 -10.535 18.596 1.00 94.75 169 ARG A O 1
ATOM 1300 N N . GLY A 1 170 ? -3.515 -11.430 16.630 1.00 94.75 170 GLY A N 1
ATOM 1301 C CA . GLY A 1 170 ? -4.850 -11.853 17.075 1.00 94.75 170 GLY A CA 1
ATOM 1302 C C . GLY A 1 170 ? -5.811 -10.705 17.377 1.00 94.75 170 GLY A C 1
ATOM 1303 O O . GLY A 1 170 ? -6.812 -10.901 18.059 1.00 94.75 170 GLY A O 1
ATOM 1304 N N . ALA A 1 171 ? -5.499 -9.489 16.918 1.00 94.69 171 ALA A N 1
ATOM 1305 C CA . ALA A 1 171 ? -6.291 -8.287 17.185 1.00 94.69 171 ALA A CA 1
ATOM 1306 C C . ALA A 1 171 ? -7.324 -7.979 16.094 1.00 94.69 171 ALA A C 1
ATOM 1308 O O . ALA A 1 171 ? -8.102 -7.042 16.250 1.00 94.69 171 ALA A O 1
ATOM 1309 N N . TYR A 1 172 ? -7.303 -8.713 14.976 1.00 94.94 172 TYR A N 1
ATOM 1310 C CA . TYR A 1 172 ? -7.991 -8.306 13.751 1.00 94.94 172 TYR A CA 1
ATOM 1311 C C . TYR A 1 172 ? -9.499 -8.040 13.933 1.00 94.94 172 TYR A C 1
ATOM 1313 O O . TYR A 1 172 ? -9.928 -6.952 13.549 1.00 94.94 172 TYR A O 1
ATOM 1321 N N . PRO A 1 173 ? -10.301 -8.928 14.563 1.00 92.25 173 PRO A N 1
ATOM 1322 C CA . PRO A 1 173 ? -11.735 -8.676 14.734 1.00 92.25 173 PRO A CA 1
ATOM 1323 C C . PRO A 1 173 ? -12.019 -7.440 15.598 1.00 92.25 173 PRO A C 1
ATOM 1325 O O . PRO A 1 173 ? -12.734 -6.541 15.172 1.00 92.25 173 PRO A O 1
ATOM 1328 N N . ALA A 1 174 ? -11.377 -7.348 16.769 1.00 91.88 174 ALA A N 1
ATOM 1329 C CA . ALA A 1 174 ? -11.561 -6.230 17.697 1.00 91.88 174 ALA A CA 1
ATOM 1330 C C . ALA A 1 174 ? -11.127 -4.886 17.092 1.00 91.88 174 ALA A C 1
ATOM 1332 O O . ALA A 1 174 ? -11.696 -3.840 17.397 1.00 91.88 174 ALA A O 1
ATOM 1333 N N . LEU A 1 175 ? -10.103 -4.911 16.238 1.00 93.44 175 LEU A N 1
ATOM 1334 C CA . LEU A 1 175 ? -9.641 -3.732 15.530 1.00 93.44 175 LEU A CA 1
ATOM 1335 C C . LEU A 1 175 ? -10.658 -3.284 14.478 1.00 93.44 175 LEU A C 1
ATOM 1337 O O . LEU A 1 175 ? -10.921 -2.086 14.367 1.00 93.44 175 LEU A O 1
ATOM 1341 N N . LEU A 1 176 ? -11.186 -4.222 13.687 1.00 93.50 176 LEU A N 1
ATOM 1342 C CA . LEU A 1 176 ? -12.106 -3.921 12.592 1.00 93.50 176 LEU A CA 1
ATOM 1343 C C . LEU A 1 176 ? -13.375 -3.234 13.104 1.00 93.50 176 LEU A C 1
ATOM 1345 O O . LEU A 1 176 ? -13.788 -2.227 12.530 1.00 93.50 176 LEU A O 1
ATOM 1349 N N . ASP A 1 177 ? -13.933 -3.731 14.207 1.00 92.31 177 ASP A N 1
ATOM 1350 C CA . ASP A 1 177 ? -15.103 -3.130 14.853 1.00 92.31 177 ASP A CA 1
ATOM 1351 C C . ASP A 1 177 ? -14.793 -1.696 15.317 1.00 92.31 177 ASP A C 1
ATOM 1353 O O . ASP A 1 177 ? -15.488 -0.751 14.947 1.00 92.31 177 ASP A O 1
ATOM 1357 N N . ALA A 1 178 ? -13.663 -1.495 16.005 1.00 93.00 178 ALA A N 1
ATOM 1358 C CA . ALA A 1 178 ? -13.243 -0.171 16.469 1.00 93.00 178 ALA A CA 1
ATOM 1359 C C . ALA A 1 178 ? -12.979 0.836 15.330 1.00 93.00 178 ALA A C 1
ATOM 1361 O O . ALA A 1 178 ? -13.147 2.039 15.519 1.00 93.00 178 ALA A O 1
ATOM 1362 N N . CYS A 1 179 ? -12.556 0.371 14.150 1.00 93.56 179 CYS A N 1
ATOM 1363 C CA . CYS A 1 179 ? -12.358 1.239 12.988 1.00 93.56 179 CYS A CA 1
ATOM 1364 C C . CYS A 1 179 ? -13.681 1.674 12.355 1.00 93.56 179 CYS A C 1
ATOM 1366 O O . CYS A 1 179 ? -13.797 2.825 11.940 1.00 93.56 179 CYS A O 1
ATOM 1368 N N . ARG A 1 180 ? -14.665 0.770 12.279 1.00 91.44 180 ARG A N 1
ATOM 1369 C CA . ARG A 1 180 ? -15.994 1.058 11.716 1.00 91.44 180 ARG A CA 1
ATOM 1370 C C . ARG A 1 180 ? -16.773 2.056 12.565 1.00 91.44 180 ARG A C 1
ATOM 1372 O O . ARG A 1 180 ? -17.448 2.914 12.010 1.00 91.44 180 ARG A O 1
ATOM 1379 N N . ASP A 1 181 ? -16.612 1.976 13.882 1.00 90.44 181 ASP A N 1
ATOM 1380 C CA . ASP A 1 181 ? -17.328 2.822 14.841 1.00 90.44 181 ASP A CA 1
ATOM 1381 C C . ASP A 1 181 ? -16.575 4.120 15.187 1.00 90.44 181 ASP A C 1
ATOM 1383 O O . ASP A 1 181 ? -16.972 4.860 16.090 1.00 90.44 181 ASP A O 1
ATOM 1387 N N . SER A 1 182 ? -15.465 4.408 14.499 1.00 92.38 182 SER A N 1
ATOM 1388 C CA . SER A 1 182 ? -14.627 5.559 14.821 1.00 92.38 182 SER A CA 1
ATOM 1389 C C . SER A 1 182 ? -15.346 6.884 14.516 1.00 92.38 182 SER A C 1
ATOM 1391 O O . SER A 1 182 ? -15.651 7.159 13.356 1.00 92.38 182 SER A O 1
ATOM 1393 N N . PRO A 1 183 ? -15.539 7.775 15.510 1.00 92.25 183 PRO A N 1
ATOM 1394 C CA . PRO A 1 183 ? -16.197 9.066 15.294 1.00 92.25 183 PRO A CA 1
ATOM 1395 C C . PRO A 1 183 ? -15.322 10.071 14.529 1.00 92.25 183 PRO A C 1
ATOM 1397 O O . PRO A 1 183 ? -15.812 11.106 14.093 1.00 92.25 183 PRO A O 1
ATOM 1400 N N . THR A 1 184 ? -14.024 9.790 14.397 1.00 92.19 184 THR A N 1
ATOM 1401 C CA . THR A 1 184 ? -13.052 10.615 13.664 1.00 92.19 184 THR A CA 1
ATOM 1402 C C . THR A 1 184 ? -12.871 10.176 12.209 1.00 92.19 184 THR A C 1
ATOM 1404 O O . THR A 1 184 ? -12.085 10.785 11.485 1.00 92.19 184 THR A O 1
ATOM 1407 N N . ALA A 1 185 ? -13.533 9.091 11.794 1.00 94.31 185 ALA A N 1
ATOM 1408 C CA . ALA A 1 185 ? -13.449 8.574 10.437 1.00 94.31 185 ALA A CA 1
ATOM 1409 C C . ALA A 1 185 ? -14.334 9.388 9.487 1.00 94.31 185 ALA A C 1
ATOM 1411 O O . ALA A 1 185 ? -15.532 9.539 9.715 1.00 94.31 185 ALA A O 1
ATOM 1412 N N . THR A 1 186 ? -13.755 9.852 8.385 1.00 95.31 186 THR A N 1
ATOM 1413 C CA . THR A 1 186 ? -14.501 10.446 7.267 1.00 95.31 186 THR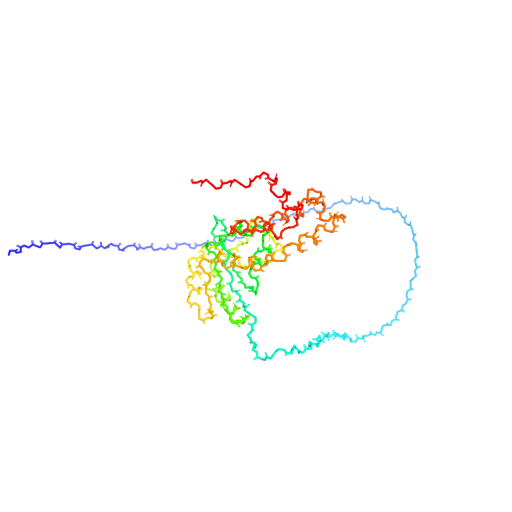 A CA 1
ATOM 1414 C C . THR A 1 186 ? -14.879 9.394 6.229 1.00 95.31 186 THR A C 1
ATOM 1416 O O . THR A 1 186 ? -15.927 9.493 5.594 1.00 95.31 186 THR A O 1
ATOM 1419 N N . ALA A 1 187 ? -14.061 8.348 6.100 1.00 95.88 187 ALA A N 1
ATOM 1420 C CA . ALA A 1 187 ? -14.356 7.145 5.334 1.00 95.88 187 ALA A CA 1
ATOM 1421 C C . ALA A 1 187 ? -13.603 5.937 5.908 1.00 95.88 187 ALA A C 1
ATOM 1423 O O . ALA A 1 187 ? -12.527 6.069 6.493 1.00 95.88 187 ALA A O 1
ATOM 1424 N N . VAL A 1 188 ? -14.148 4.738 5.698 1.00 96.94 188 VAL A N 1
ATOM 1425 C CA . VAL A 1 188 ? -13.478 3.472 6.022 1.00 96.94 188 VAL A CA 1
ATOM 1426 C C . VAL A 1 188 ? -13.419 2.620 4.761 1.00 96.94 188 VAL A C 1
ATOM 1428 O O . VAL A 1 188 ? -14.446 2.216 4.222 1.00 96.94 188 VAL A O 1
ATOM 1431 N N . HIS A 1 189 ? -12.206 2.329 4.299 1.00 97.50 189 HIS A N 1
ATOM 1432 C CA . HIS A 1 189 ? -11.937 1.495 3.132 1.00 97.50 189 HIS A CA 1
ATOM 1433 C C . HIS A 1 189 ? -11.628 0.069 3.605 1.00 97.50 189 HIS A C 1
ATOM 1435 O O . HIS A 1 189 ? -10.508 -0.221 4.029 1.00 97.50 189 HIS A O 1
ATOM 1441 N N . HIS A 1 190 ? -12.634 -0.810 3.576 1.00 96.44 190 HIS A N 1
ATOM 1442 C CA . HIS A 1 190 ? -12.529 -2.238 3.906 1.00 96.44 190 HIS A CA 1
ATOM 1443 C C . HIS A 1 190 ? -13.407 -3.055 2.939 1.00 96.44 190 HIS A C 1
ATOM 1445 O O . HIS A 1 190 ? -14.615 -2.816 2.904 1.00 96.44 190 HIS A O 1
ATOM 1451 N N . PRO A 1 191 ? -12.847 -3.995 2.155 1.00 96.88 191 PRO A N 1
ATOM 1452 C CA . PRO A 1 191 ? -11.414 -4.256 1.979 1.00 96.88 191 PRO A CA 1
ATOM 1453 C C . PRO A 1 191 ? -10.668 -3.054 1.377 1.00 96.88 191 PRO A C 1
ATOM 1455 O O . PRO A 1 191 ? -11.183 -2.359 0.500 1.00 96.88 191 PRO A O 1
ATOM 1458 N N . ALA A 1 192 ? -9.427 -2.814 1.807 1.00 97.62 192 ALA A N 1
ATOM 1459 C CA . ALA A 1 192 ? -8.620 -1.707 1.286 1.00 97.62 192 ALA A CA 1
ATOM 1460 C C . ALA A 1 192 ? -8.031 -1.978 -0.111 1.00 97.62 192 ALA A C 1
ATOM 1462 O O . ALA A 1 192 ? -7.506 -1.057 -0.738 1.00 97.62 192 ALA A O 1
ATOM 1463 N N . ARG A 1 193 ? -8.129 -3.208 -0.635 1.00 97.81 193 ARG A N 1
ATOM 1464 C CA . ARG A 1 193 ? -7.622 -3.593 -1.964 1.00 97.81 193 ARG A CA 1
ATOM 1465 C C . ARG A 1 193 ? -8.032 -2.628 -3.080 1.00 97.81 193 ARG A C 1
ATOM 1467 O O . ARG A 1 193 ? -7.181 -2.212 -3.861 1.00 97.81 193 ARG A O 1
ATOM 1474 N N . ALA A 1 194 ? -9.301 -2.217 -3.124 1.00 97.38 194 ALA A N 1
ATOM 1475 C CA . ALA A 1 194 ? -9.793 -1.274 -4.132 1.00 97.38 194 ALA A CA 1
ATOM 1476 C C . ALA A 1 194 ? -9.161 0.124 -3.995 1.00 97.38 194 ALA A C 1
ATOM 1478 O O . ALA A 1 194 ? -8.869 0.777 -4.998 1.00 97.38 194 ALA A O 1
ATOM 1479 N N . TRP A 1 195 ? -8.900 0.570 -2.761 1.00 97.69 195 TRP A N 1
ATOM 1480 C CA . TRP A 1 195 ? -8.186 1.822 -2.509 1.00 97.69 195 TRP A CA 1
ATOM 1481 C C . TRP A 1 195 ? -6.747 1.740 -3.031 1.00 97.69 195 TRP A C 1
ATOM 1483 O O . TRP A 1 195 ? -6.313 2.642 -3.747 1.00 97.69 195 TRP A O 1
ATOM 1493 N N . PHE A 1 196 ? -6.034 0.641 -2.751 1.00 98.00 196 PHE A N 1
ATOM 1494 C CA . PHE A 1 196 ? -4.665 0.437 -3.243 1.00 98.00 196 PHE A CA 1
ATOM 1495 C C . PHE A 1 196 ? -4.615 0.364 -4.770 1.00 98.00 196 PHE A C 1
ATOM 1497 O O . PHE A 1 196 ? -3.776 1.031 -5.371 1.00 98.00 196 PHE A O 1
ATOM 1504 N N . ALA A 1 197 ? -5.542 -0.362 -5.402 1.00 97.31 197 ALA A N 1
ATOM 1505 C CA . ALA A 1 197 ? -5.642 -0.437 -6.858 1.00 97.31 197 ALA A CA 1
ATOM 1506 C C . ALA A 1 197 ? -5.850 0.953 -7.484 1.00 97.31 197 ALA A C 1
ATOM 1508 O O . ALA A 1 197 ? -5.163 1.314 -8.439 1.00 97.31 197 ALA A O 1
ATOM 1509 N N . ARG A 1 198 ? -6.743 1.770 -6.909 1.00 97.38 198 ARG A N 1
ATOM 1510 C CA . ARG A 1 198 ? -6.971 3.148 -7.363 1.00 97.38 198 ARG A CA 1
ATOM 1511 C C . ARG A 1 198 ? -5.731 4.025 -7.184 1.00 97.38 198 ARG A C 1
ATOM 1513 O O . ARG A 1 198 ? -5.327 4.687 -8.135 1.00 97.38 198 ARG A O 1
ATOM 1520 N N . ALA A 1 199 ? -5.098 3.994 -6.012 1.00 95.44 199 ALA A N 1
ATOM 1521 C CA . ALA A 1 199 ? -3.875 4.756 -5.753 1.00 95.44 199 ALA A CA 1
ATOM 1522 C C . ALA A 1 199 ? -2.732 4.345 -6.705 1.00 95.44 199 ALA A C 1
ATOM 1524 O O . ALA A 1 199 ? -1.996 5.189 -7.215 1.00 95.44 199 ALA A O 1
ATOM 1525 N N . GLN A 1 200 ? -2.608 3.049 -6.999 1.00 94.56 200 GLN A N 1
ATOM 1526 C CA . GLN A 1 200 ? -1.628 2.508 -7.939 1.00 94.56 200 GLN A CA 1
ATOM 1527 C C . GLN A 1 200 ? -1.917 2.976 -9.377 1.00 94.56 200 GLN A C 1
ATOM 1529 O O . GLN A 1 200 ? -1.004 3.408 -10.085 1.00 94.56 200 GLN A O 1
ATOM 1534 N N . TRP A 1 201 ? -3.190 2.959 -9.786 1.00 95.12 201 TRP A N 1
ATOM 1535 C CA . TRP A 1 201 ? -3.651 3.460 -11.082 1.00 95.12 201 TRP A CA 1
ATOM 1536 C C . TRP A 1 201 ? -3.384 4.956 -11.267 1.00 95.12 201 TRP A C 1
ATOM 1538 O O . TRP A 1 201 ? -2.934 5.374 -12.335 1.00 95.12 201 TRP A O 1
ATOM 1548 N N . GLU A 1 202 ? -3.623 5.768 -10.240 1.00 94.56 202 GLU A N 1
ATOM 1549 C CA . GLU A 1 202 ? -3.350 7.211 -10.255 1.00 94.56 202 GLU A CA 1
ATOM 1550 C C . GLU A 1 202 ? -1.852 7.508 -10.460 1.00 94.56 202 GLU A C 1
ATOM 1552 O O . GLU A 1 202 ? -1.503 8.472 -11.138 1.00 94.56 202 GLU A O 1
ATOM 1557 N N . GLN A 1 203 ? -0.958 6.638 -9.972 1.00 91.81 203 GLN A N 1
ATOM 1558 C CA . GLN A 1 203 ? 0.495 6.773 -10.141 1.00 91.81 203 GLN A CA 1
ATOM 1559 C C . GLN A 1 203 ? 1.038 6.240 -11.480 1.00 91.81 203 GLN A C 1
ATOM 1561 O O . GLN A 1 203 ? 2.210 6.462 -11.779 1.00 91.81 203 GLN A O 1
ATOM 1566 N N . ARG A 1 204 ? 0.229 5.554 -12.304 1.00 93.56 204 ARG A N 1
ATOM 1567 C CA . ARG A 1 204 ? 0.707 4.847 -13.517 1.00 93.56 204 ARG A CA 1
ATOM 1568 C C . ARG A 1 204 ? 1.425 5.741 -14.528 1.00 93.56 204 ARG A C 1
ATOM 1570 O O . ARG A 1 204 ? 2.398 5.311 -15.126 1.00 93.56 204 ARG A O 1
ATOM 1577 N N . ALA A 1 205 ? 0.995 6.995 -14.666 1.00 91.19 205 ALA A N 1
ATOM 1578 C CA . ALA A 1 205 ? 1.587 7.937 -15.617 1.00 91.19 205 ALA A CA 1
ATOM 1579 C C . ALA A 1 205 ? 3.037 8.319 -15.260 1.00 91.19 205 ALA A C 1
ATOM 1581 O O . ALA A 1 205 ? 3.761 8.861 -16.089 1.00 91.19 205 ALA A O 1
ATOM 1582 N N . LEU A 1 206 ? 3.467 8.056 -14.021 1.00 91.62 206 LEU A N 1
ATOM 1583 C CA . LEU A 1 206 ? 4.835 8.303 -13.566 1.00 91.62 206 LEU A CA 1
ATOM 1584 C C . LEU A 1 206 ? 5.767 7.111 -13.830 1.00 91.62 206 LEU A C 1
ATOM 1586 O O . LEU A 1 206 ? 6.976 7.246 -13.647 1.00 91.62 206 LEU A O 1
ATOM 1590 N N . LEU A 1 207 ? 5.222 5.956 -14.227 1.00 91.75 207 LEU A N 1
ATOM 1591 C CA . LEU A 1 207 ? 5.951 4.693 -14.301 1.00 91.75 207 LEU A CA 1
ATOM 1592 C C . LEU A 1 207 ? 7.035 4.713 -15.382 1.00 91.75 207 LEU A C 1
ATOM 1594 O O . LEU A 1 207 ? 8.173 4.357 -15.083 1.00 91.75 207 LEU A O 1
ATOM 1598 N N . ASP A 1 208 ? 6.721 5.208 -16.582 1.00 93.06 208 ASP A N 1
ATOM 1599 C CA . ASP A 1 208 ? 7.689 5.356 -17.676 1.00 93.06 208 ASP A CA 1
ATOM 1600 C C . ASP A 1 208 ? 8.878 6.236 -17.258 1.00 93.06 208 ASP A C 1
ATOM 1602 O O . ASP A 1 208 ? 10.034 5.809 -17.300 1.00 93.06 208 ASP A O 1
ATOM 1606 N N . GLY A 1 209 ? 8.593 7.442 -16.757 1.00 92.94 209 GLY A N 1
ATOM 1607 C CA . GLY A 1 209 ? 9.624 8.386 -16.327 1.00 92.94 209 GLY A CA 1
ATOM 1608 C C . GLY A 1 209 ? 10.481 7.852 -15.176 1.00 92.94 209 GLY A C 1
ATOM 1609 O O . GLY A 1 209 ? 11.703 8.017 -15.188 1.00 92.94 209 GLY A O 1
ATOM 1610 N N . TRP A 1 210 ? 9.863 7.176 -14.204 1.00 93.94 210 TRP A N 1
ATOM 1611 C CA . TRP A 1 210 ? 10.576 6.532 -13.102 1.00 93.94 210 TRP A CA 1
ATOM 1612 C C . TRP A 1 210 ? 11.485 5.396 -13.589 1.00 93.94 210 TRP A C 1
ATOM 1614 O O . TRP A 1 210 ? 12.668 5.380 -13.243 1.00 93.94 210 TRP A O 1
ATOM 1624 N N . ALA A 1 211 ? 10.967 4.489 -14.422 1.00 93.19 211 ALA A N 1
ATOM 1625 C CA . ALA A 1 211 ? 11.721 3.350 -14.940 1.00 93.19 211 ALA A CA 1
ATOM 1626 C C . ALA A 1 211 ? 12.924 3.811 -15.774 1.00 93.19 211 ALA A C 1
ATOM 1628 O O . ALA A 1 211 ? 14.043 3.347 -15.558 1.00 93.19 211 ALA A O 1
ATOM 1629 N N . ARG A 1 212 ? 12.728 4.800 -16.656 1.00 92.94 212 ARG A N 1
ATOM 1630 C CA . ARG A 1 212 ? 13.814 5.424 -17.431 1.00 92.94 212 ARG A CA 1
ATOM 1631 C C . ARG A 1 212 ? 14.847 6.082 -16.538 1.00 92.94 212 ARG A C 1
ATOM 1633 O O . ARG A 1 212 ? 16.038 5.944 -16.792 1.00 92.94 212 ARG A O 1
ATOM 1640 N N . GLY A 1 213 ? 14.404 6.802 -15.509 1.00 92.50 213 GLY A N 1
ATOM 1641 C CA . GLY A 1 213 ? 15.296 7.439 -14.544 1.00 92.50 213 GLY A CA 1
ATOM 1642 C C . GLY A 1 213 ? 16.209 6.425 -13.857 1.00 92.50 213 GLY A C 1
ATOM 1643 O O . GLY A 1 213 ? 17.415 6.640 -13.795 1.00 92.50 213 GLY A O 1
ATOM 1644 N N . LEU A 1 214 ? 15.641 5.299 -13.424 1.00 90.88 214 LEU A N 1
ATOM 1645 C CA . LEU A 1 214 ? 16.376 4.202 -12.798 1.00 90.88 214 LEU A CA 1
ATOM 1646 C C . LEU A 1 214 ? 17.329 3.506 -13.787 1.00 90.88 214 LEU A C 1
ATOM 1648 O O . LEU A 1 214 ? 18.479 3.238 -13.450 1.00 90.88 214 LEU A O 1
ATOM 1652 N N . MET A 1 215 ? 16.892 3.256 -15.024 1.00 91.25 215 MET A N 1
ATOM 1653 C CA . MET A 1 215 ? 17.724 2.630 -16.061 1.00 91.25 215 MET A CA 1
ATOM 1654 C C . MET A 1 215 ? 18.911 3.509 -16.483 1.00 91.25 215 MET A C 1
ATOM 1656 O O . MET A 1 215 ? 20.012 2.992 -16.651 1.00 91.25 215 MET A O 1
ATOM 1660 N N . ARG A 1 216 ? 18.723 4.832 -16.605 1.00 91.31 216 ARG A N 1
ATOM 1661 C CA . ARG A 1 216 ? 19.772 5.794 -17.018 1.00 91.31 216 ARG A CA 1
ATOM 1662 C C . ARG A 1 216 ? 20.974 5.856 -16.083 1.00 91.31 216 ARG A C 1
ATOM 1664 O O . ARG A 1 216 ? 22.024 6.339 -16.488 1.00 91.31 216 ARG A O 1
ATOM 1671 N N . GLU A 1 217 ? 20.827 5.413 -14.840 1.00 87.12 217 GLU A N 1
ATOM 1672 C CA . GLU A 1 217 ? 21.947 5.362 -13.898 1.00 87.12 217 GLU A CA 1
ATOM 1673 C C . GLU A 1 217 ? 22.991 4.305 -14.308 1.00 87.12 217 GLU A C 1
ATOM 1675 O O . GLU A 1 217 ? 24.170 4.456 -13.996 1.00 87.12 217 GLU A O 1
ATOM 1680 N N . TYR A 1 218 ? 22.580 3.274 -15.057 1.00 88.56 218 TYR A N 1
ATOM 1681 C CA . TYR A 1 218 ? 23.425 2.126 -15.412 1.00 88.56 218 TYR A CA 1
ATOM 1682 C C . TYR A 1 218 ? 23.534 1.878 -16.921 1.00 88.56 218 TYR A C 1
ATOM 1684 O O . TYR A 1 218 ? 24.497 1.255 -17.363 1.00 88.56 218 TYR A O 1
ATOM 1692 N N . LEU A 1 219 ? 22.566 2.343 -17.713 1.00 87.62 219 LEU A N 1
ATOM 1693 C CA . LEU A 1 219 ? 22.472 2.093 -19.151 1.00 87.62 219 LEU A CA 1
ATOM 1694 C C . LEU A 1 219 ? 22.666 3.400 -19.928 1.00 87.62 219 LEU A C 1
ATOM 1696 O O . LEU A 1 219 ? 22.086 4.428 -19.579 1.00 87.62 219 LEU A O 1
ATOM 1700 N N . LEU A 1 220 ? 23.466 3.343 -20.999 1.00 83.25 220 LEU A N 1
ATOM 1701 C CA . LEU A 1 220 ? 23.753 4.496 -21.864 1.00 83.25 220 LEU A CA 1
ATOM 1702 C C . LEU A 1 220 ? 22.507 4.976 -22.616 1.00 83.25 220 LEU A C 1
ATOM 1704 O O . LEU A 1 220 ? 22.292 6.180 -22.731 1.00 83.25 220 LEU A O 1
ATOM 1708 N N . ASP A 1 221 ? 21.691 4.033 -23.091 1.00 85.00 221 ASP A N 1
ATOM 1709 C CA . ASP A 1 221 ? 20.438 4.317 -23.783 1.00 85.00 221 ASP A CA 1
ATOM 1710 C C . ASP A 1 221 ? 19.294 3.461 -23.206 1.00 85.00 221 ASP A C 1
ATOM 1712 O O . ASP A 1 221 ? 19.203 2.273 -23.513 1.00 85.00 221 ASP A O 1
ATOM 1716 N N . PRO A 1 222 ? 18.415 4.016 -22.354 1.00 79.62 222 PRO A N 1
ATOM 1717 C CA . PRO A 1 222 ? 17.303 3.272 -21.764 1.00 79.62 222 PRO A CA 1
ATOM 1718 C C . PRO A 1 222 ? 16.177 2.940 -22.760 1.00 79.62 222 PRO A C 1
ATOM 1720 O O . PRO A 1 222 ? 15.328 2.118 -22.424 1.00 79.62 222 PRO A O 1
ATOM 1723 N N . ASP A 1 223 ? 16.123 3.593 -23.926 1.00 80.38 223 ASP A N 1
ATOM 1724 C CA . ASP A 1 223 ? 15.121 3.324 -24.963 1.00 80.38 223 ASP A CA 1
ATOM 1725 C C . ASP A 1 223 ? 15.472 2.071 -25.769 1.00 80.38 223 ASP A C 1
ATOM 1727 O O . ASP A 1 223 ? 14.584 1.294 -26.122 1.00 80.38 223 ASP A O 1
ATOM 1731 N N . GLU A 1 224 ? 16.765 1.858 -26.013 1.00 81.38 224 GLU A N 1
ATOM 1732 C CA . GLU A 1 224 ? 17.271 0.719 -26.787 1.00 81.38 224 GLU A CA 1
ATOM 1733 C C . GLU A 1 224 ? 17.772 -0.444 -25.914 1.00 81.38 224 GLU A C 1
ATOM 1735 O O . GLU A 1 224 ? 17.949 -1.560 -26.404 1.00 81.38 224 GLU A O 1
ATOM 1740 N N . SER A 1 225 ? 17.988 -0.213 -24.615 1.00 84.69 225 SER A N 1
ATOM 1741 C CA . SER A 1 225 ? 18.511 -1.233 -23.700 1.00 84.69 225 SER A CA 1
ATOM 1742 C C . SER A 1 225 ? 17.414 -2.026 -22.994 1.00 84.69 225 SER A C 1
ATOM 1744 O O . SER A 1 225 ? 16.292 -1.565 -22.776 1.00 84.69 225 SER A O 1
ATOM 1746 N N . THR A 1 226 ? 17.779 -3.225 -22.544 1.00 86.56 226 THR A N 1
ATOM 1747 C CA . THR A 1 226 ? 16.910 -4.052 -21.701 1.00 86.56 226 THR A CA 1
ATOM 1748 C C . THR A 1 226 ? 17.351 -3.992 -20.236 1.00 86.56 226 THR A C 1
ATOM 1750 O O . THR A 1 226 ? 18.540 -3.832 -19.953 1.00 86.56 226 THR A O 1
ATOM 1753 N N . PRO A 1 227 ? 16.435 -4.193 -19.272 1.00 89.31 227 PRO A N 1
ATOM 1754 C CA . PRO A 1 227 ? 16.792 -4.341 -17.863 1.00 89.31 227 PRO A CA 1
ATOM 1755 C C . PRO A 1 227 ? 17.725 -5.523 -17.562 1.00 89.31 227 PRO A C 1
ATOM 1757 O O . PRO A 1 227 ? 18.219 -5.612 -16.442 1.00 89.31 227 PRO A O 1
ATOM 1760 N N . ALA A 1 228 ? 17.963 -6.446 -18.504 1.00 87.94 228 ALA A N 1
ATOM 1761 C CA . ALA A 1 228 ? 18.766 -7.647 -18.273 1.00 87.94 228 ALA A CA 1
ATOM 1762 C C . ALA A 1 228 ? 20.191 -7.330 -17.789 1.00 87.94 228 ALA A C 1
ATOM 1764 O O . ALA A 1 228 ? 20.708 -8.070 -16.947 1.00 87.94 228 ALA A O 1
ATOM 1765 N N . ASP A 1 229 ? 20.753 -6.212 -18.250 1.00 87.19 229 ASP A N 1
ATOM 1766 C CA . ASP A 1 229 ? 22.108 -5.749 -17.934 1.00 87.19 229 ASP A CA 1
ATOM 1767 C C . ASP A 1 229 ? 22.199 -4.952 -16.619 1.00 87.19 229 ASP A C 1
ATOM 1769 O O . ASP A 1 229 ? 23.289 -4.581 -16.182 1.00 87.19 229 ASP A O 1
ATOM 1773 N N . LEU A 1 230 ? 21.069 -4.693 -15.951 1.00 91.00 230 LEU A N 1
ATOM 1774 C CA . LEU A 1 230 ? 21.061 -4.006 -14.660 1.00 91.00 230 LEU A CA 1
ATOM 1775 C C . LEU A 1 230 ? 21.528 -4.925 -13.516 1.00 91.00 230 LEU A C 1
ATOM 1777 O O . LEU A 1 230 ? 21.305 -6.143 -13.547 1.00 91.00 230 LEU A O 1
ATOM 1781 N N . PRO A 1 231 ? 22.071 -4.348 -12.426 1.00 93.00 231 PRO A N 1
ATOM 1782 C CA . PRO A 1 231 ? 22.306 -5.085 -11.191 1.00 93.00 231 PRO A CA 1
ATOM 1783 C C . PRO A 1 231 ? 21.037 -5.782 -10.690 1.00 93.00 231 PRO A C 1
ATOM 1785 O O . PRO A 1 231 ? 19.938 -5.223 -10.735 1.00 93.00 231 PRO A O 1
ATOM 1788 N N . ALA A 1 232 ? 21.191 -6.991 -10.142 1.00 92.38 232 ALA A N 1
ATOM 1789 C CA . ALA A 1 232 ? 20.063 -7.818 -9.710 1.00 92.38 232 ALA A CA 1
ATOM 1790 C C . ALA A 1 232 ? 19.046 -7.102 -8.787 1.00 92.38 232 ALA A C 1
ATOM 1792 O O . ALA A 1 232 ? 17.851 -7.269 -9.032 1.00 92.38 232 ALA A O 1
ATOM 1793 N N . PRO A 1 233 ? 19.448 -6.273 -7.798 1.00 90.62 233 PRO A N 1
ATOM 1794 C CA . PRO A 1 233 ? 18.491 -5.544 -6.959 1.00 90.62 233 PRO A CA 1
ATOM 1795 C C . PRO A 1 233 ? 17.621 -4.549 -7.737 1.00 90.62 233 PRO A C 1
ATOM 1797 O O . PRO A 1 233 ? 16.438 -4.410 -7.444 1.00 90.62 233 PRO A O 1
ATOM 1800 N N . LEU A 1 234 ? 18.188 -3.888 -8.749 1.00 91.25 234 LEU A N 1
ATOM 1801 C CA . LEU A 1 234 ? 17.468 -2.937 -9.596 1.00 91.25 234 LEU A CA 1
ATOM 1802 C C . LEU A 1 234 ? 16.502 -3.652 -10.545 1.00 91.25 234 LEU A C 1
ATOM 1804 O O . LEU A 1 234 ? 15.374 -3.201 -10.728 1.00 91.25 234 LEU A O 1
ATOM 1808 N N . ARG A 1 235 ? 16.909 -4.808 -11.089 1.00 93.56 235 ARG A N 1
ATOM 1809 C CA . ARG A 1 235 ? 16.009 -5.671 -11.875 1.00 93.56 235 ARG A CA 1
ATOM 1810 C C . ARG A 1 235 ? 14.816 -6.129 -11.051 1.00 93.56 235 ARG A C 1
ATOM 1812 O O . ARG A 1 235 ? 13.687 -6.011 -11.512 1.00 93.56 235 ARG A O 1
ATOM 1819 N N . ALA A 1 236 ? 15.065 -6.594 -9.826 1.00 92.00 236 ALA A N 1
ATOM 1820 C CA . ALA A 1 236 ? 14.006 -6.992 -8.905 1.00 92.00 236 ALA A CA 1
ATOM 1821 C C . ALA A 1 236 ? 13.080 -5.815 -8.572 1.00 92.00 236 ALA A C 1
ATOM 1823 O O . ALA A 1 236 ? 11.871 -5.985 -8.541 1.00 92.00 236 ALA A O 1
ATOM 1824 N N . GLN A 1 237 ? 13.620 -4.605 -8.398 1.00 92.38 237 GLN A N 1
ATOM 1825 C CA . GLN A 1 237 ? 12.812 -3.412 -8.147 1.00 92.38 237 GLN A CA 1
ATOM 1826 C C . GLN A 1 237 ? 11.893 -3.051 -9.325 1.00 92.38 237 GLN A C 1
ATOM 1828 O O . GLN A 1 237 ? 10.736 -2.695 -9.101 1.00 92.38 237 GLN A O 1
ATOM 1833 N N . LEU A 1 238 ? 12.385 -3.135 -10.566 1.00 93.75 238 LEU A N 1
ATOM 1834 C CA . LEU A 1 238 ? 11.561 -2.932 -11.764 1.00 93.75 238 LEU A CA 1
ATOM 1835 C C . LEU A 1 238 ? 10.488 -4.016 -11.885 1.00 93.75 238 LEU A C 1
ATOM 1837 O O . LEU A 1 238 ? 9.324 -3.696 -12.112 1.00 93.75 238 LEU A O 1
ATOM 1841 N N . GLN A 1 239 ? 10.867 -5.280 -11.685 1.00 94.44 239 G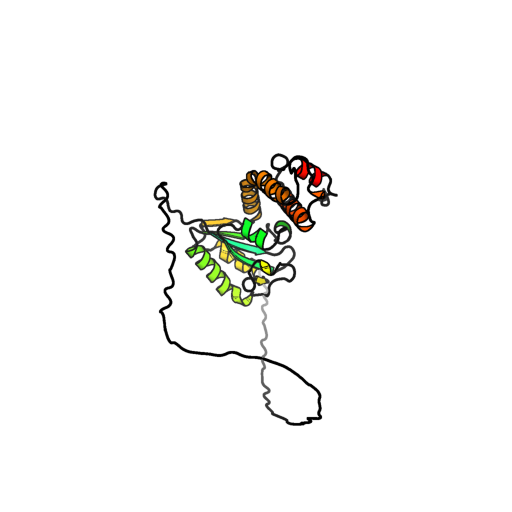LN A N 1
ATOM 1842 C CA . GLN A 1 239 ? 9.939 -6.405 -11.730 1.00 94.44 239 GLN A CA 1
ATOM 1843 C C . GLN A 1 239 ? 8.848 -6.279 -10.663 1.00 94.44 239 GLN A C 1
ATOM 1845 O O . GLN A 1 239 ? 7.674 -6.319 -11.003 1.00 94.44 239 GLN A O 1
ATOM 1850 N N . ASP A 1 240 ? 9.211 -6.040 -9.400 1.00 94.25 240 ASP A N 1
ATOM 1851 C CA . ASP A 1 240 ? 8.263 -5.887 -8.292 1.00 94.25 240 ASP A CA 1
ATOM 1852 C C . ASP A 1 240 ? 7.278 -4.733 -8.538 1.00 94.25 240 ASP A C 1
ATOM 1854 O O . ASP A 1 240 ? 6.115 -4.822 -8.142 1.00 94.25 240 ASP A O 1
ATOM 1858 N N . ALA A 1 241 ? 7.727 -3.653 -9.190 1.00 94.12 241 ALA A N 1
ATOM 1859 C CA . ALA A 1 241 ? 6.865 -2.535 -9.555 1.00 94.12 241 ALA A CA 1
ATOM 1860 C C . ALA A 1 241 ? 5.835 -2.929 -10.622 1.00 94.12 241 ALA A C 1
ATOM 1862 O O . ALA A 1 241 ? 4.667 -2.583 -10.467 1.00 94.12 241 ALA A O 1
ATOM 1863 N N . VAL A 1 242 ? 6.242 -3.657 -11.668 1.00 94.88 242 VAL A N 1
ATOM 1864 C CA . VAL A 1 242 ? 5.345 -4.144 -12.733 1.00 94.88 242 VAL A CA 1
ATOM 1865 C C . VAL A 1 242 ? 4.393 -5.219 -12.195 1.00 94.88 242 VAL A C 1
ATOM 1867 O O . VAL A 1 242 ? 3.179 -5.109 -12.379 1.00 94.88 242 VAL A O 1
ATOM 1870 N N . ASP A 1 243 ? 4.915 -6.182 -11.431 1.00 95.31 243 ASP A N 1
ATOM 1871 C CA . ASP A 1 243 ? 4.143 -7.213 -10.729 1.00 95.31 243 ASP A CA 1
ATOM 1872 C C . ASP A 1 243 ? 3.050 -6.586 -9.850 1.00 95.31 243 ASP A C 1
ATOM 1874 O O . ASP A 1 243 ? 1.926 -7.079 -9.831 1.00 95.31 243 ASP A O 1
ATOM 1878 N N . ALA A 1 244 ? 3.328 -5.464 -9.170 1.00 95.38 244 ALA A N 1
ATOM 1879 C CA . ALA A 1 244 ? 2.328 -4.781 -8.350 1.00 95.38 244 ALA A CA 1
ATOM 1880 C C . ALA A 1 244 ? 1.104 -4.331 -9.163 1.00 95.38 244 ALA A C 1
ATOM 1882 O O . ALA A 1 244 ? -0.019 -4.457 -8.684 1.00 95.38 244 ALA A O 1
ATOM 1883 N N . TYR A 1 245 ? 1.286 -3.819 -10.386 1.00 95.44 245 TYR A N 1
ATOM 1884 C CA . TYR A 1 245 ? 0.159 -3.445 -11.250 1.00 95.44 245 TYR A CA 1
ATOM 1885 C C . TYR A 1 245 ? -0.627 -4.675 -11.705 1.00 95.44 245 TYR A C 1
ATOM 1887 O O . TYR A 1 245 ? -1.860 -4.677 -11.620 1.00 95.44 245 TYR A O 1
ATOM 1895 N N . HIS A 1 246 ? 0.070 -5.738 -12.112 1.00 94.25 246 HIS A N 1
ATOM 1896 C CA . HIS A 1 246 ? -0.568 -6.996 -12.499 1.00 94.25 246 HIS A CA 1
ATOM 1897 C C . HIS A 1 246 ? -1.317 -7.655 -11.341 1.00 94.25 246 HIS A C 1
ATOM 1899 O O . HIS A 1 246 ? -2.419 -8.160 -11.549 1.00 94.25 246 HIS A O 1
ATOM 1905 N N . ALA A 1 247 ? -0.798 -7.566 -10.117 1.00 94.81 247 ALA A N 1
ATOM 1906 C CA . ALA A 1 247 ? -1.452 -8.081 -8.921 1.00 94.81 247 ALA A CA 1
ATOM 1907 C C . ALA A 1 247 ? -2.818 -7.424 -8.666 1.00 94.81 247 ALA A C 1
ATOM 1909 O O . ALA A 1 247 ? -3.672 -8.049 -8.046 1.00 94.81 247 ALA A O 1
ATOM 1910 N N . PHE A 1 248 ? -3.062 -6.201 -9.155 1.00 94.81 248 PHE A N 1
ATOM 1911 C CA . PHE A 1 248 ? -4.379 -5.542 -9.123 1.00 94.81 248 PHE A CA 1
ATOM 1912 C C . PHE A 1 248 ? -5.180 -5.688 -10.427 1.00 94.81 248 PHE A C 1
ATOM 1914 O O . PHE A 1 248 ? -6.240 -5.077 -10.558 1.00 94.81 248 PHE A O 1
ATOM 1921 N N . GLY A 1 249 ? -4.693 -6.466 -11.398 1.00 94.06 249 GLY A N 1
ATOM 1922 C CA . GLY A 1 249 ? -5.315 -6.618 -12.715 1.00 94.06 249 GLY A CA 1
ATOM 1923 C C . GLY A 1 249 ? -5.220 -5.364 -13.592 1.00 94.06 249 GLY A C 1
ATOM 1924 O O . GLY A 1 249 ? -6.027 -5.186 -14.503 1.00 94.06 249 GLY A O 1
ATOM 1925 N N . LEU A 1 250 ? -4.269 -4.467 -13.314 1.00 93.50 250 LEU A N 1
ATOM 1926 C CA . LEU A 1 250 ? -4.102 -3.222 -14.058 1.00 93.50 250 LEU A CA 1
ATOM 1927 C C . LEU A 1 250 ? -3.214 -3.450 -15.281 1.00 93.50 250 LEU A C 1
ATOM 1929 O O . LEU A 1 250 ? -2.097 -3.952 -15.172 1.00 93.50 250 LEU A O 1
ATOM 1933 N N . ARG A 1 251 ? -3.700 -3.026 -16.449 1.00 90.50 251 ARG A N 1
ATOM 1934 C CA . ARG A 1 251 ? -2.910 -3.002 -17.683 1.00 90.50 251 ARG A CA 1
ATOM 1935 C C . ARG A 1 251 ? -2.056 -1.739 -17.730 1.00 90.50 251 ARG A C 1
ATOM 1937 O O . ARG A 1 251 ? -2.588 -0.646 -17.545 1.00 90.50 251 ARG A O 1
ATOM 1944 N N . ILE A 1 252 ? -0.760 -1.906 -17.982 1.00 92.12 252 ILE A N 1
ATOM 1945 C CA . ILE A 1 252 ? 0.229 -0.816 -18.017 1.00 92.12 252 ILE A CA 1
ATOM 1946 C C . ILE A 1 252 ? 1.185 -0.906 -19.211 1.00 92.12 252 ILE A C 1
ATOM 1948 O O . ILE A 1 252 ? 2.204 -0.225 -19.220 1.00 92.12 252 ILE A O 1
ATOM 1952 N N . ASP A 1 253 ? 0.877 -1.738 -20.210 1.00 87.06 253 ASP A N 1
ATOM 1953 C CA . ASP A 1 253 ? 1.759 -1.996 -21.357 1.00 87.06 253 ASP A CA 1
ATOM 1954 C C . ASP A 1 253 ? 2.183 -0.698 -22.078 1.00 87.06 253 ASP A C 1
ATOM 1956 O O . ASP A 1 253 ? 3.315 -0.566 -22.529 1.00 87.06 253 ASP A O 1
ATOM 1960 N N . ASP A 1 254 ? 1.280 0.283 -22.143 1.00 89.00 254 ASP A N 1
ATOM 1961 C CA . ASP A 1 254 ? 1.463 1.599 -22.767 1.00 89.00 254 ASP A CA 1
ATOM 1962 C C . ASP A 1 254 ? 2.161 2.632 -21.862 1.00 89.00 254 ASP A C 1
ATOM 1964 O O . ASP A 1 254 ? 2.447 3.746 -22.298 1.00 89.00 254 ASP A O 1
ATOM 1968 N N . GLN A 1 255 ? 2.420 2.280 -20.602 1.00 92.50 255 GLN A N 1
ATOM 1969 C CA . GLN A 1 255 ? 3.047 3.131 -19.584 1.00 92.50 255 GLN A CA 1
ATOM 1970 C C . GLN A 1 255 ? 4.464 2.659 -19.222 1.00 92.50 255 GLN A C 1
ATOM 1972 O O . GLN A 1 255 ? 5.055 3.156 -18.260 1.00 92.50 255 GLN A O 1
ATOM 1977 N N . LEU A 1 256 ? 4.999 1.682 -19.960 1.00 92.00 256 LEU A N 1
ATOM 1978 C CA . LEU A 1 256 ? 6.334 1.127 -19.768 1.00 92.00 256 LEU A CA 1
ATOM 1979 C C . LEU A 1 256 ? 7.272 1.514 -20.921 1.00 92.00 256 LEU A C 1
ATOM 1981 O O . LEU A 1 256 ? 6.848 1.531 -22.079 1.00 92.00 256 LEU A O 1
ATOM 1985 N N . PRO A 1 257 ? 8.573 1.719 -20.646 1.00 91.56 257 PRO A N 1
ATOM 1986 C CA . PRO A 1 257 ? 9.586 1.761 -21.692 1.00 91.56 257 PRO A CA 1
ATOM 1987 C C . PRO A 1 257 ? 9.573 0.452 -22.490 1.00 91.56 257 PRO A C 1
ATOM 1989 O O . PRO A 1 257 ? 9.487 -0.632 -21.906 1.00 91.56 257 PRO A O 1
ATOM 1992 N N . ALA A 1 258 ? 9.704 0.536 -23.816 1.00 89.25 258 ALA A N 1
ATOM 1993 C CA . ALA A 1 258 ? 9.553 -0.617 -24.708 1.00 89.25 258 ALA A CA 1
ATOM 1994 C C . ALA A 1 258 ? 10.490 -1.786 -24.347 1.00 89.25 258 ALA A C 1
ATOM 1996 O O . ALA A 1 258 ? 10.052 -2.936 -24.295 1.00 89.25 258 ALA A O 1
ATOM 1997 N N . GLY A 1 259 ? 11.756 -1.494 -24.020 1.00 89.56 259 GLY A N 1
ATOM 1998 C CA . GLY A 1 259 ? 12.726 -2.502 -23.584 1.00 89.56 259 GLY A CA 1
ATOM 1999 C C . GLY A 1 259 ? 12.345 -3.196 -22.270 1.00 89.56 259 GLY A C 1
ATOM 2000 O O . GLY A 1 259 ? 12.563 -4.399 -22.127 1.00 89.56 259 GLY A O 1
ATOM 2001 N N . LEU A 1 260 ? 11.722 -2.474 -21.328 1.00 91.88 260 LEU A N 1
ATOM 2002 C CA . LEU A 1 260 ? 11.218 -3.040 -20.072 1.00 91.88 260 LEU A CA 1
ATOM 2003 C C . LEU A 1 260 ? 9.991 -3.925 -20.317 1.00 91.88 260 LEU A C 1
ATOM 2005 O O . LEU A 1 260 ? 9.946 -5.039 -19.800 1.00 91.88 260 LEU A O 1
ATOM 2009 N N . ALA A 1 261 ? 9.037 -3.470 -21.133 1.00 91.56 261 ALA A N 1
ATOM 2010 C CA . ALA A 1 261 ? 7.856 -4.256 -21.489 1.00 91.56 261 ALA A CA 1
ATOM 2011 C C . ALA A 1 261 ? 8.237 -5.575 -22.189 1.00 91.56 261 ALA A C 1
ATOM 2013 O O . ALA A 1 261 ? 7.764 -6.643 -21.803 1.00 91.56 261 ALA A O 1
ATOM 2014 N N . ALA A 1 262 ? 9.146 -5.515 -23.169 1.00 90.50 262 ALA A N 1
ATOM 2015 C CA . ALA A 1 262 ? 9.626 -6.692 -23.892 1.00 90.50 262 ALA A CA 1
ATOM 2016 C C . ALA A 1 262 ? 10.388 -7.670 -22.982 1.00 90.50 262 ALA A C 1
ATOM 2018 O O . ALA A 1 262 ? 10.168 -8.879 -23.050 1.00 90.50 262 ALA A O 1
ATOM 2019 N N . TRP A 1 263 ? 11.258 -7.153 -22.108 1.00 91.69 263 TRP A N 1
ATOM 2020 C CA . TRP A 1 263 ? 11.980 -7.971 -21.135 1.00 91.69 263 TRP A CA 1
ATOM 2021 C C . TRP A 1 263 ? 11.033 -8.669 -20.159 1.00 91.69 263 TRP A C 1
ATOM 2023 O O . TRP A 1 263 ? 11.163 -9.873 -19.949 1.00 91.69 263 TRP A O 1
ATOM 2033 N N . TYR A 1 264 ? 10.064 -7.936 -19.604 1.00 91.69 264 TYR A N 1
ATOM 2034 C CA . TYR A 1 264 ? 9.110 -8.475 -18.638 1.00 91.69 264 TYR A CA 1
ATOM 2035 C C . TYR A 1 264 ? 8.219 -9.560 -19.262 1.00 91.69 264 TYR A C 1
ATOM 2037 O O . TYR A 1 264 ? 8.034 -10.616 -18.666 1.00 91.69 264 TYR A O 1
ATOM 2045 N N . ALA A 1 265 ? 7.753 -9.360 -20.501 1.00 90.31 265 ALA A N 1
ATOM 2046 C CA . ALA A 1 265 ? 6.980 -10.362 -21.241 1.00 90.31 265 ALA A CA 1
ATOM 2047 C C . ALA A 1 265 ? 7.766 -11.656 -21.539 1.00 90.31 265 ALA A C 1
ATOM 2049 O O . ALA A 1 265 ? 7.166 -12.709 -21.743 1.00 90.31 265 ALA A O 1
ATOM 2050 N N . GLY A 1 266 ? 9.101 -11.581 -21.579 1.00 89.19 266 GLY A N 1
ATOM 2051 C CA . GLY A 1 266 ? 9.988 -12.728 -21.768 1.00 89.19 266 GLY A CA 1
ATOM 2052 C C . GLY A 1 266 ? 10.359 -13.467 -20.478 1.00 89.19 266 GLY A C 1
ATOM 2053 O O . GLY A 1 266 ? 11.040 -14.493 -20.552 1.00 89.19 266 GLY A O 1
ATOM 2054 N N . LEU A 1 267 ? 9.952 -12.971 -19.303 1.00 86.44 267 LEU A N 1
ATOM 2055 C CA . LEU A 1 267 ? 10.199 -13.666 -18.042 1.00 86.44 267 LEU A CA 1
ATOM 2056 C C . LEU A 1 267 ? 9.334 -14.935 -17.960 1.00 86.44 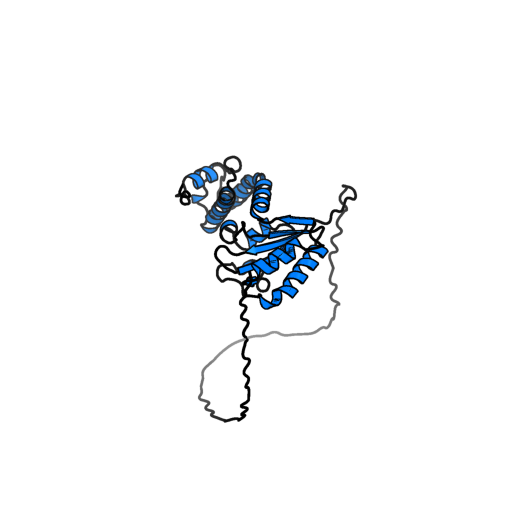267 LEU A C 1
ATOM 2058 O O . LEU A 1 267 ? 8.174 -14.917 -18.377 1.00 86.44 267 LEU A O 1
ATOM 2062 N N . PRO A 1 268 ? 9.865 -16.048 -17.417 1.00 76.44 268 PRO A N 1
ATOM 2063 C CA . PRO A 1 268 ? 9.046 -17.216 -17.124 1.00 76.44 268 PRO A CA 1
ATOM 2064 C C . PRO A 1 268 ? 7.923 -16.782 -16.178 1.00 76.44 268 PRO A C 1
ATOM 2066 O O . PRO A 1 268 ? 8.191 -16.274 -15.089 1.00 76.44 268 PRO A O 1
ATOM 2069 N N . GLY A 1 269 ? 6.682 -16.906 -16.653 1.00 63.53 269 GLY A N 1
ATOM 2070 C CA . GLY A 1 269 ? 5.523 -16.289 -16.019 1.00 63.53 269 GLY A CA 1
ATOM 2071 C C . GLY A 1 269 ? 5.340 -16.696 -14.558 1.00 63.53 269 GLY A C 1
ATOM 2072 O O . GLY A 1 269 ? 5.635 -17.829 -14.166 1.00 63.53 269 GLY A O 1
ATOM 2073 N N . LEU A 1 270 ? 4.775 -15.770 -13.776 1.00 52.12 270 LEU A N 1
ATOM 2074 C CA . LEU A 1 270 ? 3.984 -16.124 -12.598 1.00 52.12 270 LEU A CA 1
ATOM 2075 C C . LEU A 1 270 ? 2.998 -17.231 -13.016 1.00 52.12 270 LEU A C 1
ATOM 2077 O O . LEU A 1 270 ? 2.445 -17.138 -14.118 1.00 52.12 270 LEU A O 1
ATOM 2081 N N . PRO A 1 271 ? 2.810 -18.294 -12.212 1.00 38.09 271 PRO A N 1
ATOM 2082 C CA . PRO A 1 271 ? 1.891 -19.365 -12.570 1.00 38.09 271 PRO A CA 1
ATOM 2083 C C . PRO A 1 271 ? 0.533 -18.747 -12.905 1.00 38.09 271 PRO A C 1
ATOM 2085 O O . PRO A 1 271 ? -0.007 -17.978 -12.114 1.00 38.09 271 PRO A O 1
ATOM 2088 N N . ALA A 1 272 ? 0.020 -19.041 -14.101 1.00 37.81 272 ALA A N 1
ATOM 2089 C CA . ALA A 1 272 ? -1.352 -18.708 -14.443 1.00 37.81 272 ALA A CA 1
ATOM 2090 C C . ALA A 1 272 ? -2.250 -19.317 -13.357 1.00 37.81 272 ALA A C 1
ATOM 2092 O O . ALA A 1 272 ? -2.139 -20.515 -13.082 1.00 37.81 272 ALA A O 1
ATOM 2093 N N . GLU A 1 273 ? -3.068 -18.486 -12.707 1.00 34.50 273 GLU A N 1
ATOM 2094 C CA . GLU A 1 273 ? -4.100 -18.958 -11.783 1.00 34.50 273 GLU A CA 1
ATOM 2095 C C . GLU A 1 273 ? -4.897 -20.076 -12.477 1.00 34.50 273 GLU A C 1
ATOM 2097 O O . GLU A 1 273 ? -5.260 -19.915 -13.649 1.00 34.50 273 GLU A O 1
ATOM 2102 N N . PRO A 1 274 ? -5.119 -21.226 -11.818 1.00 39.16 274 PRO A N 1
ATOM 2103 C CA . PRO A 1 274 ? -5.929 -22.284 -12.400 1.00 39.16 274 PRO A CA 1
ATOM 2104 C C . PRO A 1 274 ? -7.363 -21.774 -12.614 1.00 39.16 274 PRO A C 1
ATOM 2106 O O . PRO A 1 274 ? -7.941 -21.169 -11.710 1.00 39.16 274 PRO A O 1
ATOM 2109 N N . GLU A 1 275 ? -7.898 -22.010 -13.819 1.00 40.19 275 GLU A N 1
ATOM 2110 C CA . GLU A 1 275 ? -9.312 -21.790 -14.184 1.00 40.19 275 GLU A CA 1
ATOM 2111 C C . GLU A 1 275 ? -10.300 -22.490 -13.239 1.00 40.19 275 GLU A C 1
ATOM 2113 O O . GLU A 1 275 ? -10.007 -23.624 -12.782 1.00 40.19 275 GLU A O 1
#

Sequence (275 aa):
MEPSTSTRASSPRIGGRPLRMGAGCAFGMSGSGDPCDSQSRPTDAQSLASSVLLGGMAPSRRRVAVRMQAPCPFGDDVRMATVYVYILPVHGEDWLKLGMSNDPLRRAREFSSRYYEAFDLDRAVLVETDGRADAAALERELRRNLRVHRAPMPLTIRSEAGGHTEWLRGAYPALLDACRDSPTATAVHHPARAWFARAQWEQRALLDGWARGLMREYLLDPDESTPADLPAPLRAQLQDAVDAYHAFGLRIDDQLPAGLAAWYAGLPGLPAEPE

Foldseek 3Di:
DDDDDDDDDDDDDDDDDDDDDDDDDDDDDDDDDDDDDDDDDDDYDDDDDDYDDDDDDDDDDDPPPPPPDDDDPDDDPCQAQKKKFKWWAFPPFQKIFTDMDSDVLVLLCLFDLLSLNGTDLLLMKIFIASYDVLSVVLSVVLCVVQVVFWDADDPPTDPVSDGGTGMGGPCSVVSVVSSVPRPRGPDMCHSCLVVNLVVLVVCLLCLAVVLLVLCVVPDVDLLPDACPPPDPVSSVSNLSSVVSNVSSVHDRLVSHRPRDSVNNVPPPDDPDDDD

Secondary structure (DSSP, 8-state):
--------------------------------------------------------------------PPPPSS-S---PPPEEEEEEEBTTSSEEEEEEES-HHHHHHHH-TTHHHHB-TTT-EEEEESSHHHHHHHHHHHHHHTGGGEEPPPTTS-GGGS-TT-EEES-HHHHHHHHHT-TT-SEEESSTHHHHHHHHHHTGGGHHHHHHHHHTTT-S-TTT--GGGS-HHHHHHHHHHHHHHHHTT---GGGS-HHHHHHHHTSPPPPPPP-

Radius of gyration: 31.95 Å; chains: 1; bounding box: 119×66×79 Å